Protein AF-A0A8H8SLN0-F1 (afdb_monomer)

Radius of gyration: 18.25 Å; Cα contacts (8 Å, |Δi|>4): 125; chains: 1; bounding box: 38×40×63 Å

Sequence (197 aa):
MLTFARLASFLLLALSMSFVACATSTGKTSQLAVRDYGYGDDGGSYTPSENILKIVDDMMIDVEGCIGLMGKADVIAAVVTEVNALVAHVEHAAACIAAIAEAEVSADVKAELAGKVLLLIKTLIEAFISLNAKFGPTAMLALWAKIDVCIHLLMAKLDFVVHGVVALVAKLCIEANIQVTIEAYLHLCMELFALVA

Nearest PDB structures (foldseek):
  6u1s-assembly1_A  TM=6.549E-01  e=8.834E-02  synthetic construct
  5k7v-assembly1_B  TM=7.484E-01  e=4.407E-01  synthetic construct
  4iar-assembly1_A  TM=4.159E-01  e=1.642E+00  Homo sapiens
  7au3-assembly1_C  TM=3.086E-01  e=1.418E+00  Paracoccus denitrificans
  5yqg-assembly1_D  TM=3.467E-01  e=6.420E+00  Mus musculus

Secondary structure (DSSP, 8-state):
-HHHHHHHHHHHHHHHHHHHHTTS-----------------------HHHHHHHHHHHHHHHHHHHHHHHHH-SSHHHHHHHHHHHHHHHHHHHHHHHTSPP----HHHHHHHHHHHHHHHHHHHHHHHHHHHHH-HHHHHHHHHHHHHHHHHHHHHHHHHSTTHHHHHHHHHHHTTHHHHHHHHHHHHHHHHHHH-

Mean predicted aligned error: 12.59 Å

Structure (mmCIF, N/CA/C/O backbone):
data_AF-A0A8H8SLN0-F1
#
_entry.id   AF-A0A8H8SLN0-F1
#
loop_
_atom_site.group_PDB
_atom_site.id
_atom_site.type_symbol
_atom_site.label_atom_id
_atom_site.label_alt_id
_atom_site.label_comp_id
_atom_site.label_asym_id
_atom_site.label_entity_id
_atom_site.label_seq_id
_atom_site.pdbx_PDB_ins_code
_atom_site.Cartn_x
_atom_site.Cartn_y
_atom_site.Cartn_z
_atom_site.occupancy
_atom_site.B_iso_or_equiv
_atom_site.auth_seq_id
_atom_site.auth_comp_id
_atom_site.auth_asym_id
_atom_site.auth_atom_id
_atom_site.pdbx_PDB_model_num
ATOM 1 N N . MET A 1 1 ? 19.136 8.731 20.333 1.00 45.84 1 MET A N 1
ATOM 2 C CA . MET A 1 1 ? 19.959 7.796 19.524 1.00 45.84 1 MET A CA 1
ATOM 3 C C . MET A 1 1 ? 19.726 6.317 19.856 1.00 45.84 1 MET A C 1
ATOM 5 O O . MET A 1 1 ? 19.772 5.512 18.940 1.00 45.84 1 MET A O 1
ATOM 9 N N . LEU A 1 2 ? 19.415 5.933 21.104 1.00 37.03 2 LEU A N 1
ATOM 10 C CA . LEU A 1 2 ? 19.141 4.527 21.466 1.00 37.03 2 LEU A CA 1
ATOM 11 C C . LEU A 1 2 ? 17.824 3.963 20.872 1.00 37.03 2 LEU A C 1
ATOM 13 O O . LEU A 1 2 ? 17.709 2.765 20.640 1.00 37.03 2 LEU A O 1
ATOM 17 N N . THR A 1 3 ? 16.836 4.823 20.612 1.00 38.94 3 THR A N 1
ATOM 18 C CA . THR A 1 3 ? 15.526 4.478 20.025 1.00 38.94 3 THR A CA 1
ATOM 19 C C . THR A 1 3 ? 15.595 4.212 18.518 1.00 38.94 3 THR A C 1
ATOM 21 O O . THR A 1 3 ? 14.989 3.257 18.046 1.00 38.94 3 THR A O 1
ATOM 24 N N . PHE A 1 4 ? 16.423 4.966 17.788 1.00 40.16 4 PHE A N 1
ATOM 25 C CA . PHE A 1 4 ? 16.714 4.763 16.360 1.00 40.16 4 PHE A CA 1
ATOM 26 C C . PHE A 1 4 ? 17.304 3.372 16.084 1.00 40.16 4 PHE A C 1
ATOM 28 O O . PHE A 1 4 ? 16.863 2.668 15.181 1.00 40.16 4 PHE A O 1
ATOM 35 N N . ALA A 1 5 ? 18.241 2.925 16.930 1.00 42.94 5 ALA A N 1
ATOM 36 C CA . ALA A 1 5 ? 18.815 1.583 16.836 1.00 42.94 5 ALA A CA 1
ATOM 37 C C . ALA A 1 5 ? 17.767 0.484 17.073 1.00 42.94 5 ALA A C 1
ATOM 39 O O . ALA A 1 5 ? 17.841 -0.574 16.455 1.00 42.94 5 ALA A O 1
ATOM 40 N N . ARG A 1 6 ? 16.768 0.735 17.930 1.00 43.00 6 ARG A N 1
ATOM 41 C CA . ARG A 1 6 ? 15.676 -0.214 18.190 1.00 43.00 6 ARG A CA 1
ATOM 42 C C . ARG A 1 6 ? 14.680 -0.280 17.036 1.00 43.00 6 ARG A C 1
ATOM 44 O O . ARG A 1 6 ? 14.267 -1.381 16.702 1.00 43.00 6 ARG A O 1
ATOM 51 N N . LEU A 1 7 ? 14.350 0.847 16.403 1.00 43.97 7 LEU A N 1
ATOM 52 C CA . LEU A 1 7 ? 13.422 0.894 15.267 1.00 43.97 7 LEU A CA 1
ATOM 53 C C . LEU A 1 7 ? 14.048 0.320 13.991 1.00 43.97 7 LEU A C 1
ATOM 55 O O . LEU A 1 7 ? 13.434 -0.518 13.341 1.00 43.97 7 LEU A O 1
ATOM 59 N N . ALA A 1 8 ? 15.298 0.682 13.690 1.00 51.25 8 ALA A N 1
ATOM 60 C CA . ALA A 1 8 ? 16.055 0.066 12.602 1.00 51.25 8 ALA A CA 1
ATOM 61 C C . ALA A 1 8 ? 16.219 -1.444 12.828 1.00 51.25 8 ALA A C 1
ATOM 63 O O . ALA A 1 8 ? 16.053 -2.220 11.896 1.00 51.25 8 ALA A O 1
ATOM 64 N N . SER A 1 9 ? 16.459 -1.875 14.073 1.00 53.09 9 SER A N 1
ATOM 65 C CA . SER A 1 9 ? 16.479 -3.304 14.406 1.00 53.09 9 SER A CA 1
ATOM 66 C C . SER A 1 9 ? 15.112 -3.953 14.223 1.00 53.09 9 SER A C 1
ATOM 68 O O . SER A 1 9 ? 15.062 -5.073 13.744 1.00 53.09 9 SER A O 1
ATOM 70 N N . PHE A 1 10 ? 14.008 -3.279 14.559 1.00 56.75 10 PHE A N 1
ATOM 71 C CA . PHE A 1 10 ? 12.659 -3.827 14.383 1.00 56.75 10 PHE A CA 1
ATOM 72 C C . PHE A 1 10 ? 12.284 -3.959 12.905 1.00 56.75 10 PHE A C 1
ATOM 74 O O . PHE A 1 10 ? 11.783 -5.003 12.502 1.00 56.75 10 PHE A O 1
ATOM 81 N N . LEU A 1 11 ? 12.596 -2.945 12.094 1.00 50.31 11 LEU A N 1
ATOM 82 C CA . LEU A 1 11 ? 12.410 -2.974 10.644 1.00 50.31 11 LEU A CA 1
ATOM 83 C C . LEU A 1 11 ? 13.292 -4.045 10.003 1.00 50.31 11 LEU A C 1
ATOM 85 O O . LEU A 1 11 ? 12.788 -4.839 9.225 1.00 50.31 11 LEU A O 1
ATOM 89 N N . LEU A 1 12 ? 14.570 -4.149 10.384 1.00 56.66 12 LEU A N 1
ATOM 90 C CA . LEU A 1 12 ? 15.470 -5.200 9.893 1.00 56.66 12 LEU A CA 1
ATOM 91 C C . LEU A 1 12 ? 15.064 -6.598 10.371 1.00 56.66 12 LEU A C 1
ATOM 93 O O . LEU A 1 12 ? 15.291 -7.574 9.662 1.00 56.66 12 LEU A O 1
ATOM 97 N N . LEU A 1 13 ? 14.458 -6.719 11.552 1.00 58.06 13 LEU A N 1
ATOM 98 C CA . LEU A 1 13 ? 13.978 -7.992 12.087 1.00 58.06 13 LEU A CA 1
ATOM 99 C C . LEU A 1 13 ? 12.662 -8.418 11.425 1.00 58.06 13 LEU A C 1
ATOM 101 O O . LEU A 1 13 ? 12.504 -9.598 11.122 1.00 58.06 13 LEU A O 1
ATOM 105 N N . ALA A 1 14 ? 11.772 -7.472 11.113 1.00 50.31 14 ALA A N 1
ATOM 106 C CA . ALA A 1 14 ? 10.607 -7.695 10.257 1.00 50.31 14 ALA A CA 1
ATOM 107 C C . ALA A 1 14 ? 11.027 -8.062 8.820 1.00 50.31 14 ALA A C 1
ATOM 109 O O . ALA A 1 14 ? 10.497 -9.017 8.245 1.00 50.31 14 ALA A O 1
ATOM 110 N N . LEU A 1 15 ? 12.060 -7.396 8.286 1.00 47.31 15 LEU A N 1
ATOM 111 C CA . LEU A 1 15 ? 12.690 -7.720 7.001 1.00 47.31 15 LEU A CA 1
ATOM 112 C C . LEU A 1 15 ? 13.279 -9.143 7.012 1.00 47.31 15 LEU A C 1
ATOM 114 O O . LEU A 1 15 ? 13.099 -9.910 6.068 1.00 47.31 15 LEU A O 1
ATOM 118 N N . SER A 1 16 ? 13.942 -9.517 8.110 1.00 45.88 16 SER A N 1
ATOM 119 C CA . SER A 1 16 ? 14.574 -10.827 8.309 1.00 45.88 16 SER A CA 1
ATOM 120 C C . SER A 1 16 ? 13.548 -11.960 8.464 1.00 45.88 16 SER A C 1
ATOM 122 O O . SER A 1 16 ? 13.672 -13.001 7.819 1.00 45.88 16 SER A O 1
ATOM 124 N N . MET A 1 17 ? 12.476 -11.749 9.237 1.00 47.50 17 MET A N 1
ATOM 125 C CA . MET A 1 17 ? 11.364 -12.705 9.374 1.00 47.50 17 MET A CA 1
ATOM 126 C C . MET A 1 17 ? 10.632 -12.936 8.044 1.00 47.50 17 MET A C 1
ATOM 128 O O . MET A 1 17 ? 10.276 -14.072 7.726 1.00 47.50 17 MET A O 1
ATOM 132 N N . SER A 1 18 ? 10.463 -11.887 7.236 1.00 53.94 18 SER A N 1
ATOM 133 C CA . SER A 1 18 ? 9.811 -11.982 5.923 1.00 53.94 18 SER A CA 1
ATOM 134 C C . SER A 1 18 ? 10.642 -12.793 4.919 1.00 53.94 18 SER A C 1
ATOM 136 O O . SER A 1 18 ? 10.089 -13.574 4.144 1.00 53.94 18 SER A O 1
ATOM 138 N N . PHE A 1 19 ? 11.975 -12.709 4.991 1.00 52.97 19 PHE A N 1
ATOM 139 C CA . PHE A 1 19 ? 12.871 -13.562 4.199 1.00 52.97 19 PHE A CA 1
ATOM 140 C C . PHE A 1 19 ? 12.761 -15.050 4.569 1.00 52.97 19 PHE A C 1
ATOM 142 O O . PHE A 1 19 ? 12.831 -15.911 3.692 1.00 52.97 19 PHE A O 1
ATOM 149 N N . VAL A 1 20 ? 12.536 -15.365 5.849 1.00 50.62 20 VAL A N 1
ATOM 150 C CA . VAL A 1 20 ? 12.349 -16.749 6.322 1.00 50.62 20 VAL A CA 1
ATOM 151 C C . VAL A 1 20 ? 10.970 -17.297 5.931 1.00 50.62 20 VAL A C 1
ATOM 153 O O . VAL A 1 20 ? 10.854 -18.475 5.585 1.00 50.62 20 VAL A O 1
ATOM 156 N N . ALA A 1 21 ? 9.934 -16.452 5.890 1.00 49.81 21 ALA A N 1
ATOM 157 C CA . ALA A 1 21 ? 8.605 -16.842 5.414 1.00 49.81 21 ALA A CA 1
ATOM 158 C C . ALA A 1 21 ? 8.598 -17.176 3.907 1.00 49.81 21 ALA A C 1
ATOM 160 O O . ALA A 1 21 ? 7.999 -18.175 3.500 1.00 49.81 21 ALA A O 1
ATOM 161 N N . CYS A 1 22 ? 9.352 -16.434 3.089 1.00 46.56 22 CYS A N 1
ATOM 162 C CA . CYS A 1 22 ? 9.493 -16.707 1.652 1.00 46.56 22 CYS A CA 1
ATOM 163 C C . CYS A 1 22 ? 10.254 -18.009 1.324 1.00 46.56 22 CYS A C 1
ATOM 165 O O . CYS A 1 22 ? 10.174 -18.484 0.193 1.00 46.56 22 CYS A O 1
ATOM 167 N N . ALA A 1 23 ? 10.947 -18.626 2.288 1.00 43.53 23 ALA A N 1
ATOM 168 C CA . ALA A 1 23 ? 11.683 -19.875 2.076 1.00 43.53 23 ALA A CA 1
ATOM 169 C C . ALA A 1 23 ? 10.856 -21.155 2.324 1.00 43.53 23 ALA A C 1
ATOM 171 O O . ALA A 1 23 ? 11.359 -22.252 2.085 1.00 43.53 23 ALA A O 1
ATOM 172 N N . THR A 1 24 ? 9.599 -21.057 2.786 1.00 42.22 24 THR A N 1
ATOM 173 C CA . THR A 1 24 ? 8.792 -22.245 3.155 1.00 42.22 24 THR A CA 1
ATOM 174 C C . THR A 1 24 ? 7.556 -22.507 2.290 1.00 42.22 24 THR A C 1
ATOM 176 O O . THR A 1 24 ? 6.901 -23.533 2.468 1.00 42.22 24 THR A O 1
ATOM 179 N N . SER A 1 25 ? 7.274 -21.695 1.268 1.00 39.50 25 SER A N 1
ATOM 180 C CA . SER A 1 25 ? 6.217 -22.018 0.298 1.00 39.50 25 SER A CA 1
ATOM 181 C C . SER A 1 25 ? 6.741 -22.917 -0.828 1.00 39.50 25 SER A C 1
ATOM 183 O O . SER A 1 25 ? 6.945 -22.477 -1.959 1.00 39.50 25 SER A O 1
ATOM 185 N N . THR A 1 26 ? 6.933 -24.205 -0.528 1.00 47.34 26 THR A N 1
ATOM 186 C CA . THR A 1 26 ? 6.990 -25.244 -1.566 1.00 47.34 26 THR A CA 1
ATOM 187 C C . THR A 1 26 ? 5.617 -25.899 -1.703 1.00 47.34 26 THR A C 1
ATOM 189 O O . THR A 1 26 ? 5.162 -26.594 -0.800 1.00 47.34 26 THR A O 1
ATOM 192 N N . GLY A 1 27 ? 5.001 -25.727 -2.875 1.00 44.94 27 GLY A N 1
ATOM 193 C CA . GLY A 1 27 ? 4.039 -26.675 -3.438 1.00 44.94 27 GLY A CA 1
ATOM 194 C C . GLY A 1 27 ? 2.554 -26.390 -3.202 1.00 44.94 27 GLY A C 1
ATOM 195 O O . GLY A 1 27 ? 1.984 -26.807 -2.198 1.00 44.94 27 GLY A O 1
ATOM 196 N N . LYS A 1 28 ? 1.893 -25.851 -4.233 1.00 35.31 28 LYS A N 1
ATOM 197 C CA . LYS A 1 28 ? 0.764 -26.519 -4.906 1.00 35.31 28 LYS A CA 1
ATOM 198 C C . LYS A 1 28 ? 0.407 -25.790 -6.199 1.00 35.31 28 LYS A C 1
ATOM 200 O O . LYS A 1 28 ? -0.010 -24.638 -6.199 1.00 35.31 28 LYS A O 1
ATOM 205 N N . THR A 1 29 ? 0.573 -26.511 -7.301 1.00 48.91 29 THR A N 1
ATOM 206 C CA . THR A 1 29 ? -0.014 -26.219 -8.605 1.00 48.91 29 THR A CA 1
ATOM 207 C C . THR A 1 29 ? -1.533 -26.226 -8.477 1.00 48.91 29 THR A C 1
ATOM 209 O O . THR A 1 29 ? -2.148 -27.291 -8.452 1.00 48.91 29 THR A O 1
ATOM 212 N N . SER A 1 30 ? -2.129 -25.043 -8.414 1.00 38.16 30 SER A N 1
ATOM 213 C CA . SER A 1 30 ? -3.546 -24.855 -8.694 1.00 38.16 30 SER A CA 1
ATOM 214 C C . SER A 1 30 ? -3.648 -23.859 -9.835 1.00 38.16 30 SER A C 1
ATOM 216 O O . SER A 1 30 ? -3.617 -22.649 -9.635 1.00 38.16 30 SER A O 1
ATOM 218 N N . GLN A 1 31 ? -3.757 -24.403 -11.052 1.00 51.97 31 GLN A N 1
ATOM 219 C CA . GLN A 1 31 ? -4.607 -23.798 -12.073 1.00 51.97 31 GLN A CA 1
ATOM 220 C C . GLN A 1 31 ? -5.897 -23.360 -11.384 1.00 51.97 31 GLN A C 1
ATOM 222 O O . GLN A 1 31 ? -6.543 -24.213 -10.783 1.00 51.97 31 GLN A O 1
ATOM 227 N N . LEU A 1 32 ? -6.245 -22.076 -11.449 1.00 33.41 32 LEU A N 1
ATOM 228 C CA . LEU A 1 32 ? -7.623 -21.590 -11.441 1.00 33.41 32 LEU A CA 1
ATOM 229 C C . LEU A 1 32 ? -7.641 -20.075 -11.667 1.00 33.41 32 LEU A C 1
ATOM 231 O O . LEU A 1 32 ? -7.062 -19.308 -10.909 1.00 33.41 32 LEU A O 1
ATOM 235 N N . ALA A 1 33 ? -8.376 -19.700 -12.714 1.00 39.69 33 ALA A N 1
ATOM 236 C CA . ALA A 1 33 ? -8.940 -18.382 -12.961 1.00 39.69 33 ALA A CA 1
ATOM 237 C C . ALA A 1 33 ? -7.939 -17.223 -13.079 1.00 39.69 33 ALA A C 1
ATOM 239 O O . ALA A 1 33 ? -7.945 -16.283 -12.287 1.00 39.69 33 ALA A O 1
ATOM 240 N N . VAL A 1 34 ? -7.207 -17.219 -14.198 1.00 40.34 34 VAL A N 1
ATOM 241 C CA . VAL A 1 34 ? -7.006 -15.976 -14.957 1.00 40.34 34 VAL A CA 1
ATOM 242 C C . VAL A 1 34 ? -8.407 -15.426 -15.242 1.00 40.34 34 VAL A C 1
ATOM 244 O O . VAL A 1 34 ? -9.057 -15.812 -16.211 1.00 40.34 34 VAL A O 1
ATOM 247 N N . ARG A 1 35 ? -8.939 -14.598 -14.336 1.00 38.09 35 ARG A N 1
ATOM 248 C CA . ARG A 1 35 ? -9.953 -13.621 -14.720 1.00 38.09 35 ARG A CA 1
ATOM 249 C C . ARG A 1 35 ? -9.200 -12.643 -15.593 1.00 38.09 35 ARG A C 1
ATOM 251 O O . ARG A 1 35 ? -8.468 -11.804 -15.087 1.00 38.09 35 ARG A O 1
ATOM 258 N N . ASP A 1 36 ? -9.279 -12.916 -16.888 1.00 35.91 36 ASP A N 1
ATOM 259 C CA . ASP A 1 36 ? -9.614 -11.964 -17.936 1.00 35.91 36 ASP A CA 1
ATOM 260 C C . ASP A 1 36 ? -9.933 -10.565 -17.372 1.00 35.91 36 ASP A C 1
ATOM 262 O O . ASP A 1 36 ? -11.084 -10.147 -17.267 1.00 35.91 36 ASP A O 1
ATOM 266 N N . TYR A 1 37 ? -8.894 -9.844 -16.947 1.00 39.34 37 TYR A N 1
ATOM 267 C CA . TYR A 1 37 ? -8.815 -8.459 -17.346 1.00 39.34 37 TYR A CA 1
ATOM 268 C C . TYR A 1 37 ? -8.622 -8.565 -18.840 1.00 39.34 37 TYR A C 1
ATOM 270 O O . TYR A 1 37 ? -7.575 -9.033 -19.290 1.00 39.34 37 TYR A O 1
ATOM 278 N N . GLY A 1 38 ? -9.669 -8.193 -19.571 1.00 39.25 38 GLY A N 1
ATOM 279 C CA . GLY A 1 38 ? -9.552 -7.844 -20.966 1.00 39.25 38 GLY A CA 1
ATOM 280 C C . GLY A 1 38 ? -8.468 -6.783 -21.070 1.00 39.25 38 GLY A C 1
ATOM 281 O O . GLY A 1 38 ? -8.736 -5.586 -21.007 1.00 39.25 38 GLY A O 1
ATOM 282 N N . TYR A 1 39 ? -7.224 -7.234 -21.211 1.00 43.22 39 TYR A N 1
ATOM 283 C CA . TYR A 1 39 ? -6.240 -6.533 -21.993 1.00 43.22 39 TYR A CA 1
ATOM 284 C C . TYR A 1 39 ? -6.815 -6.632 -23.391 1.00 43.22 39 TYR A C 1
ATOM 286 O O . TYR A 1 39 ? -6.648 -7.638 -24.081 1.00 43.22 39 TYR A O 1
ATOM 294 N N . GLY A 1 40 ? -7.677 -5.660 -23.693 1.00 37.84 40 GLY A N 1
ATOM 295 C CA . GLY A 1 40 ? -8.279 -5.527 -24.992 1.00 37.84 40 GLY A CA 1
ATOM 296 C C . GLY A 1 40 ? -7.175 -5.708 -26.012 1.00 37.84 40 GLY A C 1
ATOM 297 O O . GLY A 1 40 ? -6.098 -5.121 -25.900 1.00 37.84 40 GLY A O 1
ATOM 298 N N . ASP A 1 41 ? -7.482 -6.538 -26.990 1.00 42.03 41 ASP A N 1
ATOM 299 C CA . ASP A 1 41 ? -6.995 -6.468 -28.357 1.00 42.03 41 ASP A CA 1
ATOM 300 C C . ASP A 1 41 ? -7.301 -5.071 -28.952 1.00 42.03 41 ASP A C 1
ATOM 302 O O . ASP A 1 41 ? -7.924 -4.927 -29.995 1.00 42.03 41 ASP A O 1
ATOM 306 N N . ASP A 1 42 ? -6.930 -4.007 -28.241 1.00 40.59 42 ASP A N 1
ATOM 307 C CA . ASP A 1 42 ? -6.751 -2.678 -28.778 1.00 40.59 42 ASP A CA 1
ATOM 308 C C . ASP A 1 42 ? -5.302 -2.684 -29.236 1.00 40.59 42 ASP A C 1
ATOM 310 O O . ASP A 1 42 ? -4.386 -2.696 -28.416 1.00 40.59 42 ASP A O 1
ATOM 314 N N . GLY A 1 43 ? -5.094 -2.757 -30.550 1.00 40.56 43 GLY A N 1
ATOM 315 C CA . GLY A 1 43 ? -3.793 -2.827 -31.222 1.00 40.56 43 GLY A CA 1
ATOM 316 C C . GLY A 1 43 ? -2.887 -1.600 -31.027 1.00 40.56 43 GLY A C 1
ATOM 317 O O . GLY A 1 43 ? -2.318 -1.093 -31.992 1.00 40.56 43 GLY A O 1
ATOM 318 N N . GLY A 1 44 ? -2.751 -1.109 -29.796 1.00 44.81 44 GLY A N 1
ATOM 319 C CA . GLY A 1 44 ? -1.748 -0.168 -29.335 1.00 44.81 44 GLY A CA 1
ATOM 320 C C . GLY A 1 44 ? -0.562 -0.936 -28.763 1.00 44.81 44 GLY A C 1
ATOM 321 O O . GLY A 1 44 ? -0.668 -1.631 -27.758 1.00 44.81 44 GLY A O 1
ATOM 322 N N . SER A 1 45 ? 0.588 -0.816 -29.417 1.00 44.41 45 SER A N 1
ATOM 323 C CA . SER A 1 45 ? 1.867 -1.323 -28.921 1.00 44.41 45 SER A CA 1
ATOM 324 C C . SER A 1 45 ? 2.299 -0.521 -27.686 1.00 44.41 45 SER A C 1
ATOM 326 O O . SER A 1 45 ? 3.102 0.402 -27.813 1.00 44.41 45 SER A O 1
ATOM 328 N N . TYR A 1 46 ? 1.771 -0.842 -26.505 1.00 52.72 46 TYR A N 1
ATOM 329 C CA . TYR A 1 46 ? 2.219 -0.229 -25.254 1.00 52.72 46 TYR A CA 1
ATOM 330 C C . TYR A 1 46 ? 3.634 -0.686 -24.905 1.00 52.72 46 TYR A C 1
ATOM 332 O O . TYR A 1 46 ? 3.969 -1.874 -24.973 1.00 52.72 46 TYR A O 1
ATOM 340 N N . THR A 1 47 ? 4.471 0.264 -24.506 1.00 67.38 47 THR A N 1
ATOM 341 C CA . THR A 1 47 ? 5.806 -0.034 -23.979 1.00 67.38 47 THR A CA 1
ATOM 342 C C . THR A 1 47 ? 5.703 -0.658 -22.578 1.00 67.38 47 THR A C 1
ATOM 344 O O . THR A 1 47 ? 4.758 -0.366 -21.839 1.00 67.38 47 THR A O 1
ATOM 347 N N . PRO A 1 48 ? 6.671 -1.492 -22.146 1.00 70.25 48 PRO A N 1
ATOM 348 C CA . PRO A 1 48 ? 6.682 -2.057 -20.792 1.00 70.25 48 PRO A CA 1
ATOM 349 C C . PRO A 1 48 ? 6.539 -1.001 -19.682 1.00 70.25 48 PRO A C 1
ATOM 351 O O . PRO A 1 48 ? 5.886 -1.253 -18.675 1.00 70.25 48 PRO A O 1
ATOM 354 N N . SER A 1 49 ? 7.082 0.204 -19.890 1.00 69.25 49 SER A N 1
ATOM 355 C CA . SER A 1 49 ? 6.966 1.341 -18.970 1.00 69.25 49 SER A CA 1
ATOM 356 C C . SER A 1 49 ? 5.538 1.863 -18.802 1.00 69.25 49 SER A C 1
ATOM 358 O O . SER A 1 49 ? 5.124 2.137 -17.677 1.00 69.25 49 SER A O 1
ATOM 360 N N . GLU A 1 50 ? 4.773 1.982 -19.890 1.00 75.00 50 GLU A N 1
ATOM 361 C CA . GLU A 1 50 ? 3.384 2.465 -19.842 1.00 75.00 50 GLU A CA 1
ATOM 362 C C . GLU A 1 50 ? 2.475 1.451 -19.144 1.00 75.00 50 GLU A C 1
ATOM 364 O O . GLU A 1 50 ? 1.587 1.830 -18.381 1.00 75.00 50 GLU A O 1
ATOM 369 N N . ASN A 1 51 ? 2.748 0.158 -19.338 1.00 82.62 51 ASN A N 1
ATOM 370 C CA . ASN A 1 51 ? 2.020 -0.910 -18.661 1.00 82.62 51 ASN A CA 1
ATOM 371 C C . ASN A 1 51 ? 2.254 -0.882 -17.139 1.00 82.62 51 ASN A C 1
ATOM 373 O O . ASN A 1 51 ? 1.294 -1.004 -16.382 1.00 82.62 51 ASN A O 1
ATOM 377 N N . ILE A 1 52 ? 3.497 -0.679 -16.675 1.00 85.44 52 ILE A N 1
ATOM 378 C CA . ILE A 1 52 ? 3.810 -0.619 -15.232 1.00 85.44 52 ILE A CA 1
ATOM 379 C C . ILE A 1 52 ? 3.143 0.592 -14.575 1.00 85.44 52 ILE A C 1
ATOM 381 O O . ILE A 1 52 ? 2.524 0.444 -13.522 1.00 85.44 52 ILE A O 1
ATOM 385 N N . LEU A 1 53 ? 3.251 1.777 -15.187 1.00 87.94 53 LEU A N 1
ATOM 386 C CA . LEU A 1 53 ? 2.632 2.991 -14.648 1.00 87.94 53 LEU A CA 1
ATOM 387 C C . LEU A 1 53 ? 1.116 2.844 -14.543 1.00 87.94 53 LEU A C 1
ATOM 389 O O . LEU A 1 53 ? 0.561 3.133 -13.489 1.00 87.94 53 LEU A O 1
ATOM 393 N N . LYS A 1 54 ? 0.471 2.310 -15.586 1.00 89.81 54 LYS A N 1
ATOM 394 C CA . LYS A 1 54 ? -0.974 2.078 -15.584 1.00 89.81 54 LYS A CA 1
ATOM 395 C C . LYS A 1 54 ? -1.406 1.109 -14.481 1.00 89.81 54 LYS A C 1
ATOM 397 O O . LYS A 1 54 ? -2.364 1.394 -13.777 1.00 89.81 54 LYS A O 1
ATOM 402 N N . ILE A 1 55 ? -0.680 0.003 -14.284 1.00 89.44 55 ILE A N 1
ATOM 403 C CA . ILE A 1 55 ? -0.974 -0.949 -13.197 1.00 89.44 55 ILE A CA 1
ATOM 404 C C . ILE A 1 55 ? -0.884 -0.261 -11.830 1.00 89.44 55 ILE A C 1
ATOM 406 O O . ILE A 1 55 ? -1.726 -0.493 -10.964 1.00 89.44 55 ILE A O 1
ATOM 410 N N . VAL A 1 56 ? 0.136 0.576 -11.622 1.00 91.31 56 VAL A N 1
ATOM 411 C CA . VAL A 1 56 ? 0.293 1.313 -10.362 1.00 91.31 56 VAL A CA 1
ATOM 412 C C . VAL A 1 56 ? -0.797 2.371 -10.197 1.00 91.31 56 VAL A C 1
ATOM 414 O O . VAL A 1 56 ? -1.299 2.521 -9.089 1.00 91.31 56 VAL A O 1
ATOM 417 N N . ASP A 1 57 ? -1.206 3.052 -11.265 1.00 91.31 57 ASP A N 1
ATOM 418 C CA . ASP A 1 57 ? -2.305 4.023 -11.231 1.00 91.31 57 ASP A CA 1
ATOM 419 C C . ASP A 1 57 ? -3.646 3.376 -10.884 1.00 91.31 57 ASP A C 1
ATOM 421 O O . ASP A 1 57 ? -4.328 3.839 -9.968 1.00 91.31 57 ASP A O 1
ATOM 425 N N . ASP A 1 58 ? -3.990 2.273 -11.549 1.00 90.19 58 ASP A N 1
ATOM 426 C CA . ASP A 1 58 ? -5.215 1.521 -11.269 1.00 90.19 58 ASP A CA 1
ATOM 427 C C . ASP A 1 58 ? -5.215 1.021 -9.810 1.00 90.19 58 ASP A C 1
ATOM 429 O O . ASP A 1 58 ? -6.197 1.185 -9.084 1.00 90.19 58 ASP A O 1
ATOM 433 N N . MET A 1 59 ? -4.072 0.512 -9.328 1.00 94.19 59 MET A N 1
ATOM 434 C CA . MET A 1 59 ? -3.901 0.117 -7.925 1.00 94.19 59 MET A CA 1
ATOM 435 C C . MET A 1 59 ? -4.088 1.297 -6.963 1.00 94.19 59 MET A C 1
ATOM 437 O O . MET A 1 59 ? -4.709 1.134 -5.915 1.00 94.19 59 MET A O 1
ATOM 441 N N . MET A 1 60 ? -3.546 2.477 -7.272 1.00 91.38 60 MET A N 1
ATOM 442 C CA . MET A 1 60 ? -3.691 3.650 -6.407 1.00 91.38 60 MET A CA 1
ATOM 443 C C . MET A 1 60 ? -5.151 4.083 -6.283 1.00 91.38 60 MET A C 1
ATOM 445 O O . MET A 1 60 ? -5.594 4.352 -5.168 1.00 91.38 60 MET A O 1
ATOM 449 N N . ILE A 1 61 ? -5.902 4.082 -7.386 1.00 93.44 61 ILE A N 1
ATOM 450 C CA . ILE A 1 61 ? -7.337 4.401 -7.387 1.00 93.44 61 ILE A CA 1
ATOM 451 C C . ILE A 1 61 ? -8.104 3.432 -6.478 1.00 93.44 61 ILE A C 1
ATOM 453 O O . ILE A 1 61 ? -8.892 3.863 -5.631 1.00 93.44 61 ILE A O 1
ATOM 457 N N . ASP A 1 62 ? -7.843 2.131 -6.612 1.00 91.38 62 ASP A N 1
ATOM 458 C CA . ASP A 1 62 ? -8.490 1.104 -5.794 1.00 91.38 62 ASP A CA 1
ATOM 459 C C . ASP A 1 62 ? -8.142 1.258 -4.301 1.00 91.38 62 ASP A C 1
ATOM 461 O O . ASP A 1 62 ? -9.025 1.229 -3.435 1.00 91.38 62 ASP A O 1
ATOM 465 N N . VAL A 1 63 ? -6.861 1.483 -3.984 1.00 91.62 63 VAL A N 1
ATOM 466 C CA . VAL A 1 63 ? -6.395 1.681 -2.603 1.00 91.62 63 VAL A CA 1
ATOM 467 C C . VAL A 1 63 ? -7.005 2.941 -1.983 1.00 91.62 63 VAL A C 1
ATOM 469 O O . VAL A 1 63 ? -7.453 2.901 -0.834 1.00 91.62 63 VAL A O 1
ATOM 472 N N . GLU A 1 64 ? -7.060 4.051 -2.718 1.00 91.81 64 GLU A N 1
ATOM 473 C CA . GLU A 1 64 ? -7.715 5.283 -2.266 1.00 91.81 64 GLU A CA 1
ATOM 474 C C . GLU A 1 64 ? -9.209 5.061 -2.002 1.00 91.81 64 GLU A C 1
ATOM 476 O O . GLU A 1 64 ? -9.743 5.559 -1.003 1.00 91.81 64 GLU A O 1
ATOM 481 N N . GLY A 1 65 ? -9.866 4.248 -2.834 1.00 90.81 65 GLY A N 1
ATOM 482 C CA . GLY A 1 65 ? -11.232 3.783 -2.614 1.00 90.81 65 GLY A CA 1
ATOM 483 C C . GLY A 1 65 ? -11.392 3.076 -1.265 1.00 90.81 65 GLY A C 1
ATOM 484 O O . GLY A 1 65 ? -12.226 3.484 -0.448 1.00 90.81 65 GLY A O 1
ATOM 485 N N . CYS A 1 66 ? -10.547 2.078 -0.986 1.00 92.69 66 CYS A N 1
ATOM 486 C CA . CYS A 1 66 ? -10.541 1.367 0.296 1.00 92.69 66 CYS A CA 1
ATOM 487 C C . CYS A 1 66 ? -10.276 2.311 1.480 1.00 92.69 66 CYS A C 1
ATOM 489 O O . CYS A 1 66 ? -10.966 2.239 2.498 1.00 92.69 66 CYS A O 1
ATOM 491 N N . ILE A 1 67 ? -9.312 3.231 1.366 1.00 92.75 67 ILE A N 1
ATOM 492 C CA . ILE A 1 67 ? -8.994 4.213 2.422 1.00 92.75 67 ILE A CA 1
ATOM 493 C C . ILE A 1 67 ? -10.189 5.130 2.700 1.00 92.75 67 ILE A C 1
ATOM 495 O O . ILE A 1 67 ? -10.535 5.369 3.864 1.00 92.75 67 ILE A O 1
ATOM 499 N N . GLY A 1 68 ? -10.873 5.592 1.654 1.00 91.38 68 GLY A N 1
ATOM 500 C CA . GLY A 1 68 ? -12.085 6.397 1.782 1.00 91.38 68 GLY A CA 1
ATOM 501 C C . GLY A 1 68 ? -13.225 5.662 2.496 1.00 91.38 68 GLY A C 1
ATOM 502 O O . GLY A 1 68 ? -13.974 6.283 3.261 1.00 91.38 68 GLY A O 1
ATOM 503 N N . LEU A 1 69 ? -13.354 4.349 2.286 1.00 92.62 69 LEU A N 1
ATOM 504 C CA . LEU A 1 69 ? -14.331 3.502 2.978 1.00 92.62 69 LEU A CA 1
ATOM 505 C C . LEU A 1 69 ? -13.925 3.227 4.432 1.00 92.62 69 LEU A C 1
ATOM 507 O O . LEU A 1 69 ? -14.759 3.371 5.329 1.00 92.62 69 LEU A O 1
ATOM 511 N N . MET A 1 70 ? -12.645 2.950 4.696 1.00 91.88 70 MET A N 1
ATOM 512 C CA . MET A 1 70 ? -12.110 2.811 6.056 1.00 91.88 70 MET A CA 1
ATOM 513 C C . MET A 1 70 ? -12.361 4.062 6.900 1.00 91.88 70 MET A C 1
ATOM 515 O O . MET A 1 70 ? -12.792 3.958 8.048 1.00 91.88 70 MET A O 1
ATOM 519 N N . GLY A 1 71 ? -12.148 5.257 6.339 1.00 89.56 71 GLY A N 1
ATOM 520 C CA . GLY A 1 71 ? -12.372 6.520 7.049 1.00 89.56 71 GLY A CA 1
ATOM 521 C C . GLY A 1 71 ? -13.818 6.707 7.530 1.00 89.56 71 GLY A C 1
ATOM 522 O O . GLY A 1 71 ? -14.046 7.350 8.562 1.00 89.56 71 GLY A O 1
ATOM 523 N N . LYS A 1 72 ? -14.783 6.102 6.826 1.00 91.69 72 LYS A N 1
ATOM 524 C CA . LYS A 1 72 ? -16.224 6.128 7.132 1.00 91.69 72 LYS A CA 1
ATOM 525 C C . LYS A 1 72 ? -16.684 4.963 8.011 1.00 91.69 72 LYS A C 1
ATO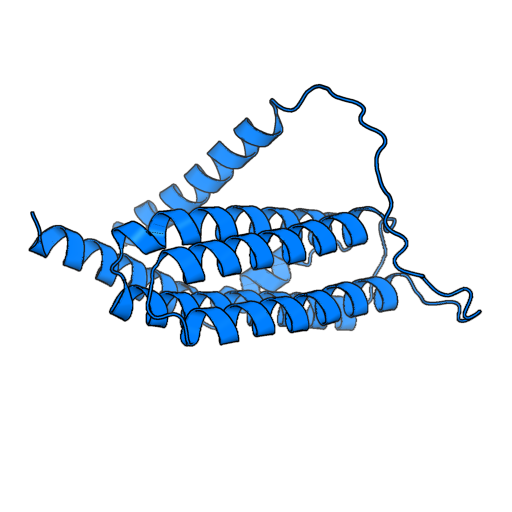M 527 O O . LYS A 1 72 ? -17.840 4.946 8.413 1.00 91.69 72 LYS A O 1
ATOM 532 N N . ALA A 1 73 ? -15.819 3.992 8.289 1.00 92.81 73 ALA A N 1
ATOM 533 C CA . ALA A 1 73 ? -16.178 2.840 9.097 1.00 92.81 73 ALA A CA 1
ATOM 534 C C . ALA A 1 73 ? -16.399 3.233 10.568 1.00 92.81 73 ALA A C 1
ATOM 536 O O . ALA A 1 73 ? -15.559 3.899 11.180 1.00 92.81 73 ALA A O 1
ATOM 537 N N . ASP A 1 74 ? -17.504 2.749 11.139 1.00 90.94 74 ASP A N 1
ATOM 538 C CA . ASP A 1 74 ? -17.850 2.921 12.559 1.00 90.94 74 ASP A CA 1
ATOM 539 C C . ASP A 1 74 ? -17.476 1.702 13.413 1.00 90.94 74 ASP A C 1
ATOM 541 O O . ASP A 1 74 ? -17.428 1.768 14.640 1.00 90.94 74 ASP A O 1
ATOM 545 N N . VAL A 1 75 ? -17.196 0.566 12.769 1.00 93.25 75 VAL A N 1
ATOM 546 C CA . VAL A 1 75 ? -16.833 -0.688 13.433 1.00 93.25 75 VAL A CA 1
ATOM 547 C C . VAL A 1 75 ? -15.556 -1.264 12.846 1.00 93.25 75 VAL A C 1
ATOM 549 O O . VAL A 1 75 ? -15.337 -1.248 11.635 1.00 93.25 75 VAL A O 1
ATOM 552 N N . ILE A 1 76 ? -14.738 -1.858 13.715 1.00 90.12 76 ILE A N 1
ATOM 553 C CA . ILE A 1 76 ? -13.446 -2.441 13.337 1.00 90.12 76 ILE A CA 1
ATOM 554 C C . ILE A 1 76 ? -13.575 -3.524 12.256 1.00 90.12 76 ILE A C 1
ATOM 556 O O . ILE A 1 76 ? -12.705 -3.652 11.404 1.00 90.12 76 ILE A O 1
ATOM 560 N N . ALA A 1 77 ? -14.681 -4.274 12.238 1.00 92.69 77 ALA A N 1
ATOM 561 C CA . ALA A 1 77 ? -14.922 -5.320 11.243 1.00 92.69 77 ALA A CA 1
ATOM 562 C C . ALA A 1 77 ? -15.025 -4.771 9.806 1.00 92.69 77 ALA A C 1
ATOM 564 O O . ALA A 1 77 ? -14.576 -5.425 8.864 1.00 92.69 77 ALA A O 1
ATOM 565 N N . ALA A 1 78 ? -15.566 -3.560 9.636 1.00 92.56 78 ALA A N 1
ATOM 566 C CA . ALA A 1 78 ? -15.611 -2.898 8.336 1.00 92.56 78 ALA A CA 1
ATOM 567 C C . ALA A 1 78 ? -14.201 -2.473 7.899 1.00 92.56 78 ALA A C 1
ATOM 569 O O . ALA A 1 78 ? -13.800 -2.770 6.781 1.00 92.56 78 ALA A O 1
ATOM 570 N N . VAL A 1 79 ? -13.397 -1.914 8.813 1.00 92.94 79 VAL A N 1
ATOM 571 C CA . VAL A 1 79 ? -11.983 -1.594 8.537 1.00 92.94 79 VAL A CA 1
ATOM 572 C C . VAL A 1 79 ? -11.198 -2.844 8.143 1.00 92.94 79 VAL A C 1
ATOM 574 O O . VAL A 1 79 ? -10.456 -2.820 7.171 1.00 92.94 79 VAL A O 1
ATOM 577 N N . VAL A 1 80 ? -11.384 -3.963 8.850 1.00 93.00 80 VAL A N 1
ATOM 578 C CA . VAL A 1 80 ? -10.734 -5.244 8.519 1.00 93.00 80 VAL A CA 1
ATOM 579 C C . VAL A 1 80 ? -11.093 -5.696 7.100 1.00 93.00 80 VAL A C 1
ATOM 581 O O . VAL A 1 80 ? -10.229 -6.200 6.386 1.00 93.00 80 VAL A O 1
ATOM 584 N N . THR A 1 81 ? -12.354 -5.527 6.697 1.00 93.62 81 THR A N 1
ATOM 585 C CA . THR A 1 81 ? -12.831 -5.894 5.355 1.00 93.62 81 THR A CA 1
ATOM 586 C C . THR A 1 81 ? -12.129 -5.060 4.288 1.00 93.62 81 THR A C 1
ATOM 588 O O . THR A 1 81 ? -11.553 -5.627 3.362 1.00 93.62 81 THR A O 1
ATOM 591 N N . GLU A 1 82 ? -12.084 -3.742 4.475 1.00 94.06 82 GLU A N 1
ATOM 592 C CA . GLU A 1 82 ? -11.426 -2.826 3.540 1.00 94.06 82 GLU A CA 1
ATOM 593 C C . GLU A 1 82 ? -9.902 -2.995 3.512 1.00 94.06 82 GLU A C 1
ATOM 595 O O . GLU A 1 82 ? -9.296 -2.912 2.450 1.00 94.06 82 GLU A O 1
ATOM 600 N N . VAL A 1 83 ? -9.260 -3.311 4.642 1.00 92.81 83 VAL A N 1
ATOM 601 C CA . VAL A 1 83 ? -7.826 -3.646 4.667 1.00 92.81 83 VAL A CA 1
ATOM 602 C C . VAL A 1 83 ? -7.551 -4.928 3.883 1.00 92.81 83 VAL A C 1
ATOM 604 O O . VAL A 1 83 ? -6.560 -4.998 3.163 1.00 92.81 83 VAL A O 1
ATOM 607 N N . ASN A 1 84 ? -8.407 -5.948 3.987 1.00 92.00 84 ASN A N 1
ATOM 608 C CA . ASN A 1 84 ? -8.229 -7.165 3.192 1.00 92.00 84 ASN A CA 1
ATOM 609 C C . ASN A 1 84 ? -8.444 -6.897 1.691 1.00 92.00 84 ASN A C 1
ATOM 611 O O . ASN A 1 84 ? -7.722 -7.468 0.878 1.00 92.00 84 ASN A O 1
ATOM 615 N N . ALA A 1 85 ? -9.400 -6.034 1.328 1.00 91.69 85 ALA A N 1
ATOM 616 C CA . ALA A 1 85 ? -9.588 -5.607 -0.058 1.00 91.69 85 ALA A CA 1
ATOM 617 C C . ALA A 1 85 ? -8.349 -4.860 -0.573 1.00 91.69 85 ALA A C 1
ATOM 619 O O . ALA A 1 85 ? -7.793 -5.230 -1.603 1.00 91.69 85 ALA A O 1
ATOM 620 N N . LEU A 1 86 ? -7.843 -3.897 0.199 1.00 93.75 86 LEU A N 1
ATOM 621 C CA . LEU A 1 86 ? -6.619 -3.154 -0.096 1.00 93.75 86 LEU A CA 1
ATOM 622 C C . LEU A 1 86 ? -5.424 -4.082 -0.332 1.00 93.75 86 LEU A C 1
ATOM 624 O O . LEU A 1 86 ? -4.727 -3.945 -1.335 1.00 93.75 86 LEU A O 1
ATOM 628 N N . VAL A 1 87 ? -5.208 -5.051 0.564 1.00 90.88 87 VAL A N 1
ATOM 629 C CA . VAL A 1 87 ? -4.149 -6.060 0.408 1.00 90.88 87 VAL A CA 1
ATOM 630 C C . VAL A 1 87 ? -4.328 -6.828 -0.903 1.00 90.88 87 VAL A C 1
ATOM 632 O O . VAL A 1 87 ? -3.355 -6.991 -1.633 1.00 90.88 87 VAL A O 1
ATOM 635 N N . ALA A 1 88 ? -5.554 -7.231 -1.250 1.00 90.81 88 ALA A N 1
ATOM 636 C CA . ALA A 1 88 ? -5.824 -7.935 -2.501 1.00 90.81 88 ALA A CA 1
ATOM 637 C C . ALA A 1 88 ? -5.520 -7.080 -3.746 1.00 90.81 88 ALA A C 1
ATOM 639 O O . ALA A 1 88 ? -4.953 -7.601 -4.706 1.00 90.81 88 ALA A O 1
ATOM 640 N N . HIS A 1 89 ? -5.831 -5.778 -3.731 1.00 90.50 89 HIS A N 1
ATOM 641 C CA . HIS A 1 89 ? -5.483 -4.864 -4.828 1.00 90.50 89 HIS A CA 1
ATOM 642 C C . HIS A 1 89 ? -3.961 -4.729 -4.996 1.00 90.50 89 HIS A C 1
ATOM 644 O O . HIS A 1 89 ? -3.449 -4.817 -6.113 1.00 90.50 89 HIS A O 1
ATOM 650 N N . VAL A 1 90 ? -3.220 -4.594 -3.891 1.00 89.31 90 VAL A N 1
ATOM 651 C CA . VAL A 1 90 ? -1.749 -4.499 -3.918 1.00 89.31 90 VAL A CA 1
ATOM 652 C C . VAL A 1 90 ? -1.108 -5.812 -4.381 1.00 89.31 90 VAL A C 1
ATOM 654 O O . VAL A 1 90 ? -0.192 -5.797 -5.205 1.00 89.31 90 VAL A O 1
ATOM 657 N N . GLU A 1 91 ? -1.589 -6.957 -3.895 1.00 89.56 91 GLU A N 1
ATOM 658 C CA . GLU A 1 91 ? -1.114 -8.277 -4.327 1.00 89.56 91 GLU A CA 1
ATOM 659 C C . GLU A 1 91 ? -1.401 -8.527 -5.812 1.00 89.56 91 GLU A C 1
ATOM 661 O O . GLU A 1 91 ? -0.542 -9.051 -6.527 1.00 89.56 91 GLU A O 1
ATOM 666 N N . HIS A 1 92 ? -2.576 -8.114 -6.293 1.00 87.25 92 HIS A N 1
ATOM 667 C CA . HIS A 1 92 ? -2.929 -8.200 -7.705 1.00 87.25 92 HI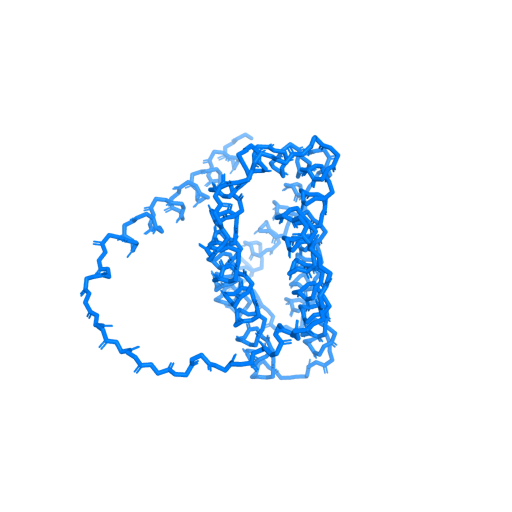S A CA 1
ATOM 668 C C . HIS A 1 92 ? -1.994 -7.349 -8.571 1.00 87.25 92 HIS A C 1
ATOM 670 O O . HIS A 1 92 ? -1.423 -7.859 -9.536 1.00 87.25 92 HIS A O 1
ATOM 676 N N . ALA A 1 93 ? -1.758 -6.091 -8.191 1.00 88.69 93 ALA A N 1
ATOM 677 C CA . ALA A 1 93 ? -0.828 -5.213 -8.893 1.00 88.69 93 ALA A CA 1
ATOM 678 C C . ALA A 1 93 ? 0.593 -5.795 -8.922 1.00 88.69 93 ALA A C 1
ATOM 680 O O . ALA A 1 93 ? 1.226 -5.845 -9.978 1.00 88.69 93 ALA A O 1
ATOM 681 N N . ALA A 1 94 ? 1.075 -6.315 -7.790 1.00 86.00 94 ALA A N 1
ATOM 682 C CA . ALA A 1 94 ? 2.378 -6.966 -7.703 1.00 86.00 94 ALA A CA 1
ATOM 683 C C . ALA A 1 94 ? 2.476 -8.202 -8.618 1.00 86.00 94 ALA A C 1
ATOM 685 O O . ALA A 1 94 ? 3.521 -8.426 -9.233 1.00 86.00 94 ALA A O 1
ATOM 686 N N . ALA A 1 95 ? 1.404 -8.989 -8.739 1.00 85.75 95 ALA A N 1
ATOM 687 C CA . ALA A 1 95 ? 1.345 -10.126 -9.656 1.00 85.75 95 ALA A CA 1
ATOM 688 C C . ALA A 1 95 ? 1.372 -9.683 -11.128 1.00 85.75 95 ALA A C 1
ATOM 690 O O . ALA A 1 95 ? 2.116 -10.263 -11.920 1.00 85.75 95 ALA A O 1
ATOM 691 N N . CYS A 1 96 ? 0.623 -8.635 -11.480 1.00 84.56 96 CYS A N 1
ATOM 692 C CA . CYS A 1 96 ? 0.627 -8.055 -12.824 1.00 84.56 96 CYS A CA 1
ATOM 693 C C . CYS A 1 96 ? 2.007 -7.495 -13.193 1.00 84.56 96 CYS A C 1
ATOM 695 O O . CYS A 1 96 ? 2.505 -7.781 -14.278 1.00 84.56 96 CYS A O 1
ATOM 697 N N . ILE A 1 97 ? 2.670 -6.782 -12.276 1.00 85.56 97 ILE A N 1
ATOM 698 C CA . ILE A 1 97 ? 4.044 -6.293 -12.463 1.00 85.56 97 ILE A CA 1
ATOM 699 C C . ILE A 1 97 ? 5.010 -7.466 -12.651 1.00 85.56 97 ILE A C 1
ATOM 701 O O . ILE A 1 97 ? 5.812 -7.451 -13.576 1.00 85.56 97 ILE A O 1
ATOM 705 N N . ALA A 1 98 ? 4.914 -8.514 -11.829 1.00 83.12 98 ALA A N 1
ATOM 706 C CA . ALA A 1 98 ? 5.790 -9.683 -11.930 1.00 83.12 98 ALA A CA 1
ATOM 707 C C . ALA A 1 98 ? 5.641 -10.468 -13.248 1.00 83.12 98 ALA A C 1
ATOM 709 O O . ALA A 1 98 ? 6.534 -11.241 -13.593 1.00 83.12 98 ALA A O 1
ATOM 710 N N . ALA A 1 99 ? 4.522 -10.304 -13.960 1.00 84.50 99 ALA A N 1
ATOM 711 C CA . ALA A 1 99 ? 4.311 -10.893 -15.280 1.00 84.50 99 ALA A CA 1
ATOM 712 C C . ALA A 1 99 ? 5.013 -10.111 -16.407 1.00 84.50 99 ALA A C 1
ATOM 714 O O . ALA A 1 99 ? 5.132 -10.621 -17.522 1.00 84.50 99 ALA A O 1
ATOM 715 N N . ILE A 1 100 ? 5.486 -8.893 -16.131 1.00 81.31 100 ILE A N 1
ATOM 716 C CA . ILE A 1 100 ? 6.247 -8.070 -17.070 1.00 81.31 100 ILE A CA 1
ATOM 717 C C . ILE A 1 100 ? 7.717 -8.496 -16.998 1.00 81.31 100 ILE A C 1
ATOM 719 O O . ILE A 1 100 ? 8.279 -8.677 -15.918 1.00 81.31 100 ILE A O 1
ATOM 723 N N . ALA A 1 101 ? 8.346 -8.683 -18.160 1.00 77.31 101 ALA A N 1
ATOM 724 C CA . ALA A 1 101 ? 9.781 -8.936 -18.228 1.00 77.31 101 ALA A CA 1
ATOM 725 C C . ALA A 1 101 ? 10.570 -7.734 -17.685 1.00 77.31 101 ALA A C 1
ATOM 727 O O . ALA A 1 101 ? 10.091 -6.603 -17.729 1.00 77.31 101 ALA A O 1
ATOM 728 N N . GLU A 1 102 ? 11.792 -7.978 -17.209 1.00 76.56 102 GLU A N 1
ATOM 729 C CA . GLU A 1 102 ? 12.700 -6.906 -16.796 1.00 76.56 102 GLU A CA 1
ATOM 730 C C . GLU A 1 102 ? 12.791 -5.839 -17.895 1.00 76.56 102 GLU A C 1
ATOM 732 O O . GLU A 1 102 ? 13.034 -6.147 -19.067 1.00 76.56 102 GLU A O 1
ATOM 737 N N . ALA A 1 103 ? 12.536 -4.588 -17.516 1.00 73.62 1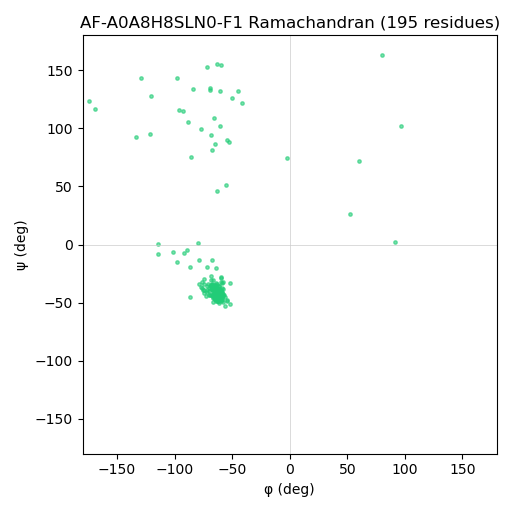03 ALA A N 1
ATOM 738 C CA . ALA A 1 103 ? 12.446 -3.475 -18.440 1.00 73.62 103 ALA A CA 1
ATOM 739 C C . ALA A 1 103 ? 13.497 -2.425 -18.083 1.00 73.62 103 ALA A C 1
ATOM 741 O O . ALA A 1 103 ? 13.560 -1.924 -16.958 1.00 73.62 103 ALA A O 1
ATOM 742 N N . GLU A 1 104 ? 14.301 -2.030 -19.069 1.00 76.00 104 GLU A N 1
ATOM 743 C CA . GLU A 1 104 ? 15.138 -0.846 -18.925 1.00 76.00 104 GLU A CA 1
ATOM 744 C C . GLU A 1 104 ? 14.259 0.394 -19.102 1.00 76.00 104 GLU A C 1
ATOM 746 O O . GLU A 1 104 ? 13.873 0.781 -20.204 1.00 76.00 104 GLU A O 1
ATOM 751 N N . VAL A 1 105 ? 13.878 0.980 -17.973 1.00 82.31 105 VAL A N 1
ATOM 752 C CA . VAL A 1 105 ? 12.983 2.133 -17.918 1.00 82.31 105 VAL A CA 1
ATOM 753 C C . VAL A 1 105 ? 13.787 3.430 -17.785 1.00 82.31 105 VAL A C 1
ATOM 755 O O . VAL A 1 105 ? 14.796 3.472 -17.074 1.00 82.31 105 VAL A O 1
ATOM 758 N N . SER A 1 106 ? 13.331 4.506 -18.437 1.00 84.25 106 SER A N 1
ATOM 759 C CA . SER A 1 106 ? 13.948 5.834 -18.330 1.00 84.25 106 SER A CA 1
ATOM 760 C C . SER A 1 106 ? 13.949 6.357 -16.886 1.00 84.25 106 SER A C 1
ATOM 762 O O . SER A 1 106 ? 13.107 5.993 -16.063 1.00 84.25 106 SER A O 1
ATOM 764 N N . ALA A 1 107 ? 14.898 7.242 -16.566 1.00 85.06 107 ALA A N 1
ATOM 765 C CA . ALA A 1 107 ? 15.011 7.822 -15.226 1.00 85.06 107 ALA A CA 1
ATOM 766 C C . ALA A 1 107 ? 13.740 8.577 -14.790 1.00 85.06 107 ALA A C 1
ATOM 768 O O . ALA A 1 107 ? 13.384 8.526 -13.614 1.00 85.06 107 ALA A O 1
ATOM 769 N N . ASP A 1 108 ? 13.039 9.211 -15.734 1.00 85.56 108 ASP A N 1
ATOM 770 C CA . ASP A 1 108 ? 11.804 9.955 -15.467 1.00 85.56 108 ASP A CA 1
ATOM 771 C C . ASP A 1 108 ? 10.680 9.028 -14.992 1.00 85.56 108 ASP A C 1
ATOM 773 O O . ASP A 1 108 ? 10.070 9.278 -13.955 1.00 85.56 108 ASP A O 1
ATOM 777 N N . VAL A 1 109 ? 10.471 7.898 -15.675 1.00 87.31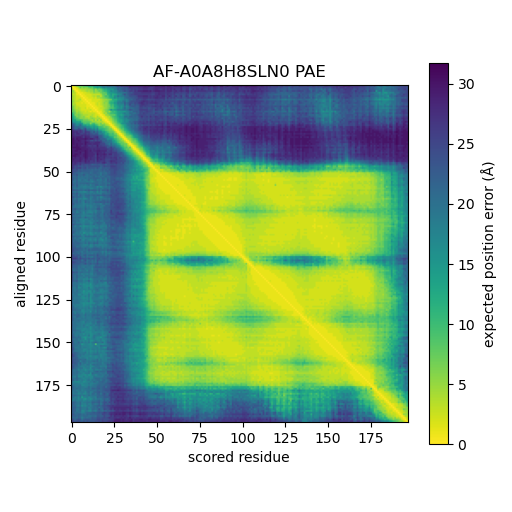 109 VAL A N 1
ATOM 778 C CA . VAL A 1 109 ? 9.450 6.917 -15.277 1.00 87.31 109 VAL A CA 1
ATOM 779 C C . VAL A 1 109 ? 9.832 6.233 -13.959 1.00 87.31 109 VAL A C 1
ATOM 781 O O . VAL A 1 109 ? 8.961 5.978 -13.130 1.00 87.31 109 VAL A O 1
ATOM 784 N N . LYS A 1 110 ? 11.127 5.991 -13.695 1.00 85.12 110 LYS A N 1
ATOM 785 C CA . LYS A 1 110 ? 11.583 5.501 -12.377 1.00 85.12 110 LYS A CA 1
ATOM 786 C C . LYS A 1 110 ? 11.241 6.480 -11.256 1.00 85.12 110 LYS A C 1
ATOM 788 O O . LYS A 1 110 ? 10.793 6.056 -10.191 1.00 85.12 110 LYS A O 1
ATOM 793 N N . ALA A 1 111 ? 11.473 7.772 -11.483 1.00 85.19 111 ALA A N 1
ATOM 794 C CA . ALA A 1 111 ? 11.160 8.815 -10.516 1.00 85.19 111 ALA A CA 1
ATOM 795 C C . ALA A 1 111 ? 9.647 8.939 -10.292 1.00 85.19 111 ALA A C 1
ATOM 797 O O . ALA A 1 111 ? 9.211 9.043 -9.146 1.00 85.19 111 ALA A O 1
ATOM 798 N N . GLU A 1 112 ? 8.851 8.861 -11.359 1.00 91.94 112 GLU A N 1
ATOM 799 C CA . GLU A 1 112 ? 7.390 8.867 -11.276 1.00 91.94 112 GLU A CA 1
ATOM 800 C C . GLU A 1 112 ? 6.859 7.671 -10.474 1.00 91.94 112 GLU A C 1
ATOM 802 O O . GLU A 1 112 ? 6.085 7.844 -9.533 1.00 91.94 112 GLU A O 1
ATOM 807 N N . LEU A 1 113 ? 7.337 6.466 -10.781 1.00 88.25 113 LEU A N 1
ATOM 808 C CA . LEU A 1 113 ? 6.981 5.235 -10.081 1.00 88.25 113 LEU A CA 1
ATOM 809 C C . LEU A 1 113 ? 7.337 5.305 -8.590 1.00 88.25 113 LEU A C 1
ATOM 811 O O . LEU A 1 113 ? 6.512 4.994 -7.730 1.00 88.25 113 LEU A O 1
ATOM 815 N N . ALA A 1 114 ? 8.545 5.778 -8.271 1.00 80.00 114 ALA A N 1
ATOM 816 C CA . ALA A 1 114 ? 8.970 5.986 -6.892 1.00 80.00 114 ALA A CA 1
ATOM 817 C C . ALA A 1 114 ? 8.102 7.037 -6.174 1.00 80.00 114 ALA A C 1
ATOM 819 O O . ALA A 1 114 ? 7.758 6.859 -5.004 1.00 80.00 114 ALA A O 1
ATOM 820 N N . GLY A 1 115 ? 7.703 8.101 -6.874 1.00 83.12 115 GLY A N 1
ATOM 821 C CA . GLY A 1 115 ? 6.785 9.121 -6.368 1.00 83.12 115 GLY A CA 1
ATOM 822 C C . GLY A 1 115 ? 5.387 8.576 -6.065 1.00 83.12 115 GLY A C 1
ATOM 823 O O . GLY A 1 115 ? 4.832 8.884 -5.010 1.00 83.12 115 GLY A O 1
ATOM 824 N N . LYS A 1 116 ? 4.840 7.718 -6.933 1.00 88.88 116 LYS A N 1
ATOM 825 C CA . LYS A 1 116 ? 3.547 7.046 -6.715 1.00 88.88 116 LYS A CA 1
ATOM 826 C C . LYS A 1 116 ? 3.589 6.103 -5.509 1.00 88.88 116 LYS A C 1
ATOM 828 O O . LYS A 1 116 ? 2.708 6.161 -4.653 1.00 88.88 116 LYS A O 1
ATOM 833 N N . VAL A 1 117 ? 4.655 5.309 -5.365 1.00 82.44 117 VAL A N 1
ATOM 834 C CA . VAL A 1 117 ? 4.851 4.445 -4.182 1.00 82.44 117 VAL A CA 1
ATOM 835 C C . VAL A 1 117 ? 5.004 5.273 -2.900 1.00 82.44 117 VAL A C 1
ATOM 837 O O . VAL A 1 117 ? 4.424 4.930 -1.871 1.00 82.44 117 VAL A O 1
ATOM 840 N N . LEU A 1 118 ? 5.736 6.391 -2.945 1.00 82.06 118 LEU A N 1
ATOM 841 C CA . LEU A 1 118 ? 5.835 7.315 -1.813 1.00 82.06 118 LEU A CA 1
ATOM 842 C C . LEU A 1 118 ? 4.460 7.862 -1.408 1.00 82.06 118 LEU A C 1
ATOM 844 O O . LEU A 1 118 ? 4.153 7.929 -0.217 1.00 82.06 118 LEU A O 1
ATOM 848 N N . LEU A 1 119 ? 3.651 8.272 -2.389 1.00 86.88 119 LEU A N 1
ATOM 849 C CA . LEU A 1 119 ? 2.305 8.786 -2.154 1.00 86.88 119 LEU A CA 1
ATOM 850 C C . LEU A 1 119 ? 1.423 7.717 -1.501 1.00 86.88 119 LEU A C 1
ATOM 852 O O . LEU A 1 119 ? 0.828 7.995 -0.465 1.00 86.88 119 LEU A O 1
ATOM 856 N N . LEU A 1 120 ? 1.440 6.483 -2.015 1.00 85.00 120 LEU A N 1
ATOM 857 C CA . LEU A 1 120 ? 0.764 5.337 -1.401 1.00 85.00 120 LEU A CA 1
ATOM 858 C C . LEU A 1 120 ? 1.144 5.175 0.082 1.00 85.00 120 LEU A C 1
ATOM 860 O O . LEU A 1 120 ? 0.266 5.104 0.941 1.00 85.00 120 LEU A O 1
ATOM 864 N N . ILE A 1 121 ? 2.445 5.160 0.397 1.00 81.75 121 ILE A N 1
ATOM 865 C CA . ILE A 1 121 ? 2.935 5.020 1.779 1.00 81.75 121 ILE A CA 1
ATOM 866 C C . ILE A 1 121 ? 2.403 6.156 2.664 1.00 81.75 121 ILE A C 1
ATOM 868 O O . ILE A 1 121 ? 1.930 5.897 3.772 1.00 81.75 121 ILE A O 1
ATOM 872 N N . LYS A 1 122 ? 2.446 7.406 2.189 1.00 83.44 122 LYS A N 1
ATOM 873 C CA . LYS A 1 122 ? 1.937 8.564 2.943 1.00 83.44 122 LYS A CA 1
ATOM 874 C C . LYS A 1 122 ? 0.445 8.443 3.234 1.00 83.44 122 LYS A C 1
ATOM 876 O O . LYS A 1 122 ? 0.055 8.551 4.396 1.00 83.44 122 LYS A O 1
ATOM 881 N N . THR A 1 123 ? -0.362 8.162 2.214 1.00 86.31 123 THR A N 1
ATOM 882 C CA . THR A 1 123 ? -1.820 8.049 2.350 1.00 86.31 123 THR A CA 1
ATOM 883 C C . THR A 1 123 ? -2.196 6.946 3.342 1.00 86.31 123 THR A C 1
ATOM 885 O O . THR A 1 123 ? -3.092 7.125 4.166 1.00 86.31 123 THR A O 1
ATOM 888 N N . LEU A 1 124 ? -1.470 5.823 3.332 1.00 84.56 124 LEU A N 1
ATOM 889 C CA . LEU A 1 124 ? -1.674 4.735 4.290 1.00 84.56 124 LEU A CA 1
ATOM 890 C C . LEU A 1 124 ? -1.326 5.148 5.720 1.00 84.56 124 LEU A C 1
ATOM 892 O O . LEU A 1 124 ? -2.103 4.880 6.634 1.00 84.56 124 LEU A O 1
ATOM 896 N N . ILE A 1 125 ? -0.196 5.823 5.933 1.00 83.31 125 ILE A N 1
ATOM 897 C CA . ILE A 1 125 ? 0.187 6.310 7.266 1.00 83.31 125 ILE A CA 1
ATOM 898 C C . ILE A 1 125 ? -0.881 7.266 7.812 1.00 83.31 125 ILE A C 1
ATOM 900 O O . ILE A 1 125 ? -1.330 7.102 8.947 1.00 83.31 125 ILE A O 1
ATOM 904 N N . GLU A 1 126 ? -1.335 8.226 7.008 1.00 85.06 126 GLU A N 1
ATOM 905 C CA . GLU A 1 126 ? -2.363 9.200 7.401 1.00 85.06 126 GLU A CA 1
ATOM 906 C C . GLU A 1 126 ? -3.713 8.536 7.719 1.00 85.06 126 GLU A C 1
ATOM 908 O O . GLU A 1 126 ? -4.367 8.872 8.718 1.00 85.06 126 GLU A O 1
ATOM 913 N N . ALA A 1 127 ? -4.105 7.539 6.920 1.00 87.00 127 ALA A N 1
ATOM 914 C CA . ALA A 1 127 ? -5.292 6.733 7.176 1.00 87.00 127 ALA A CA 1
ATOM 915 C C . ALA A 1 127 ? -5.182 5.986 8.512 1.00 87.00 127 ALA A C 1
ATOM 917 O O . ALA A 1 127 ? -6.101 6.039 9.332 1.00 87.00 127 ALA A O 1
ATOM 918 N N . PHE A 1 128 ? -4.044 5.342 8.779 1.00 83.75 128 PHE A N 1
ATOM 919 C CA . PHE A 1 128 ? -3.836 4.595 10.019 1.00 83.75 128 PHE A CA 1
ATOM 920 C C . PHE A 1 128 ? -3.790 5.490 11.248 1.00 83.75 128 PHE A C 1
ATOM 922 O O . PHE A 1 128 ? -4.390 5.127 12.260 1.00 83.75 128 PHE A O 1
ATOM 929 N N . ILE A 1 129 ? -3.166 6.668 11.153 1.00 82.75 129 ILE A N 1
ATOM 930 C CA . ILE A 1 129 ? -3.197 7.676 12.221 1.00 82.75 129 ILE A CA 1
ATOM 931 C C . ILE A 1 129 ? -4.646 8.002 12.596 1.00 82.75 129 ILE A C 1
ATOM 933 O O . ILE A 1 129 ? -5.014 7.979 13.774 1.00 82.75 129 ILE A O 1
ATOM 937 N N . SER A 1 130 ? -5.481 8.238 11.585 1.00 85.00 130 SER A N 1
ATOM 938 C CA . SER A 1 130 ? -6.895 8.570 11.768 1.00 85.00 130 SER A CA 1
ATOM 939 C C . SER A 1 130 ? -7.701 7.407 12.360 1.00 85.00 130 SER A C 1
ATOM 941 O O . SER A 1 130 ? -8.537 7.607 13.244 1.00 85.00 130 SER A O 1
ATOM 943 N N . LEU A 1 131 ? -7.447 6.178 11.906 1.00 85.75 131 LEU A N 1
ATOM 944 C CA . LEU A 1 131 ? -8.139 4.977 12.383 1.00 85.75 131 LEU A CA 1
ATOM 945 C C . LEU A 1 131 ? -7.736 4.590 13.808 1.00 85.75 131 LEU A C 1
ATOM 947 O O . LEU A 1 131 ? -8.572 4.125 14.579 1.00 85.75 131 LEU A O 1
ATOM 951 N N . ASN A 1 132 ? -6.487 4.812 14.196 1.00 83.81 132 ASN A N 1
ATOM 952 C CA . ASN A 1 132 ? -6.016 4.514 15.545 1.00 83.81 132 ASN A CA 1
ATOM 953 C C . ASN A 1 132 ? -6.632 5.421 16.601 1.00 83.81 132 ASN A C 1
ATOM 955 O O . ASN A 1 132 ? -6.979 4.945 17.679 1.00 83.81 132 ASN A O 1
ATOM 959 N N . ALA A 1 133 ? -6.876 6.690 16.267 1.00 82.06 133 ALA A N 1
ATOM 960 C CA . ALA A 1 133 ? -7.658 7.569 17.129 1.00 82.06 133 ALA A CA 1
ATOM 961 C C . ALA A 1 133 ? -9.087 7.035 17.372 1.00 82.06 133 ALA A C 1
ATOM 963 O O . ALA A 1 133 ? -9.659 7.289 18.429 1.00 82.06 133 ALA A O 1
ATOM 964 N N . LYS A 1 134 ? -9.658 6.277 16.420 1.00 85.50 134 LYS A N 1
ATOM 965 C CA . LYS A 1 134 ? -11.006 5.689 16.526 1.00 85.50 134 LYS A CA 1
ATOM 966 C C . LYS A 1 134 ? -11.038 4.326 17.223 1.00 85.50 134 LYS A C 1
ATOM 968 O O . LYS A 1 134 ? -11.926 4.079 18.031 1.00 85.50 134 LYS A O 1
ATOM 973 N N . PHE A 1 135 ? -10.116 3.428 16.881 1.00 85.25 135 PHE A N 1
ATOM 974 C CA . PHE A 1 135 ? -10.189 2.005 17.248 1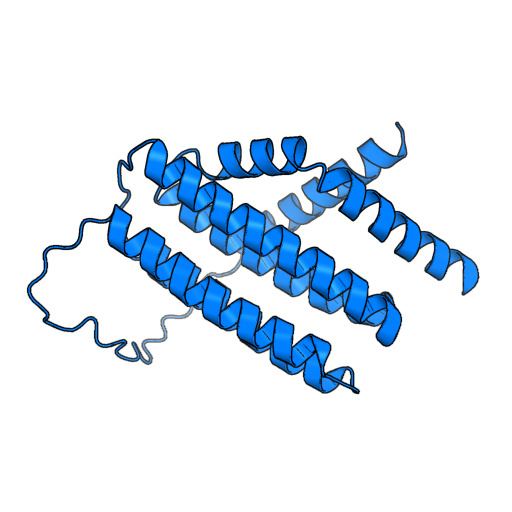.00 85.25 135 PHE A CA 1
ATOM 975 C C . PHE A 1 135 ? -9.081 1.543 18.206 1.00 85.25 135 PHE A C 1
ATOM 977 O O . PHE A 1 135 ? -9.138 0.420 18.711 1.00 85.25 135 PHE A O 1
ATOM 984 N N . GLY A 1 136 ? -8.091 2.395 18.474 1.00 81.44 136 GLY A N 1
ATOM 985 C CA . GLY A 1 136 ? -6.964 2.109 19.356 1.00 81.44 136 GLY A CA 1
ATOM 986 C C . GLY A 1 136 ? -5.836 1.279 18.713 1.00 81.44 136 GLY A C 1
ATOM 987 O O . GLY A 1 136 ? -6.026 0.616 17.685 1.00 81.44 136 GLY A O 1
ATOM 988 N N . PRO A 1 137 ? -4.641 1.271 19.336 1.00 75.69 137 PRO A N 1
ATOM 989 C CA . PRO A 1 137 ? -3.403 0.838 18.682 1.00 75.69 137 PRO A CA 1
ATOM 990 C C . PRO A 1 137 ? -3.291 -0.672 18.545 1.00 75.69 137 PRO A C 1
ATOM 992 O O . PRO A 1 137 ? -2.757 -1.161 17.553 1.00 75.69 137 PRO A O 1
ATOM 995 N N . THR A 1 138 ? -3.838 -1.430 19.494 1.00 75.56 138 THR A N 1
ATOM 996 C CA . THR A 1 138 ? -3.787 -2.897 19.469 1.00 75.56 138 THR A CA 1
ATOM 997 C C . THR A 1 138 ? -4.523 -3.470 18.259 1.00 75.56 138 THR A C 1
ATOM 999 O O . THR A 1 138 ? -4.019 -4.381 17.607 1.00 75.56 138 THR A O 1
ATOM 1002 N N . ALA A 1 139 ? -5.698 -2.921 17.927 1.00 77.00 139 ALA A N 1
ATOM 1003 C CA . ALA A 1 139 ? -6.475 -3.357 16.769 1.00 77.00 139 ALA A CA 1
ATOM 1004 C C . ALA A 1 139 ? -5.801 -2.952 15.449 1.00 77.00 139 ALA A C 1
ATOM 1006 O O . ALA A 1 139 ? -5.804 -3.720 14.486 1.00 77.00 139 ALA A O 1
ATOM 1007 N N . MET A 1 140 ? -5.189 -1.765 15.412 1.00 82.31 140 MET A N 1
ATOM 1008 C CA . MET A 1 140 ? -4.527 -1.246 14.214 1.00 82.31 140 MET A CA 1
ATOM 1009 C C . MET A 1 140 ? -3.190 -1.921 13.919 1.00 82.31 140 MET A C 1
ATOM 1011 O O . MET A 1 140 ? -2.843 -2.062 12.751 1.00 82.31 140 MET A O 1
ATOM 1015 N N . LEU A 1 141 ? -2.465 -2.400 14.933 1.00 75.44 141 LEU A N 1
ATOM 1016 C CA . LEU A 1 141 ? -1.158 -3.033 14.746 1.00 75.44 141 LEU A CA 1
ATOM 1017 C C . LEU A 1 141 ? -1.228 -4.268 13.834 1.00 75.44 141 LEU A C 1
ATOM 1019 O O . LEU A 1 141 ? -0.413 -4.418 12.926 1.00 75.44 141 LEU A O 1
ATOM 1023 N N . ALA A 1 142 ? -2.221 -5.136 14.045 1.00 76.69 142 ALA A N 1
ATOM 1024 C CA . ALA A 1 142 ? -2.400 -6.339 13.231 1.00 76.69 142 ALA A CA 1
ATOM 1025 C C . ALA A 1 142 ? -2.791 -6.013 11.779 1.00 76.69 142 ALA A C 1
ATOM 1027 O O . ALA A 1 142 ? -2.385 -6.714 10.853 1.00 76.69 142 ALA A O 1
ATOM 1028 N N . LEU A 1 143 ? -3.567 -4.944 11.576 1.00 84.00 143 LEU A N 1
ATOM 1029 C CA . LEU A 1 143 ? -3.943 -4.470 10.244 1.00 84.00 143 LEU A CA 1
ATOM 1030 C C . LEU A 1 143 ? -2.759 -3.825 9.526 1.00 84.00 143 LEU A C 1
ATOM 1032 O O . LEU A 1 143 ? -2.540 -4.098 8.349 1.00 84.00 143 LEU A O 1
ATOM 1036 N N . TRP A 1 144 ? -1.956 -3.044 10.248 1.00 79.69 144 TRP A N 1
ATOM 1037 C CA . TRP A 1 144 ? -0.746 -2.432 9.713 1.00 79.69 144 TRP A CA 1
ATOM 1038 C C . TRP A 1 144 ? 0.263 -3.488 9.270 1.00 79.69 144 TRP A C 1
ATOM 1040 O O . TRP A 1 144 ? 0.804 -3.390 8.177 1.00 79.69 144 TRP A O 1
ATOM 1050 N N . ALA A 1 145 ? 0.459 -4.545 10.065 1.00 76.62 145 ALA A N 1
ATOM 1051 C CA . ALA A 1 145 ? 1.367 -5.636 9.716 1.00 76.62 145 ALA A CA 1
ATOM 1052 C C . ALA A 1 145 ? 0.996 -6.323 8.388 1.00 76.62 145 ALA A C 1
ATOM 1054 O O . ALA A 1 145 ? 1.880 -6.673 7.611 1.00 76.62 145 ALA A O 1
ATOM 1055 N N . LYS A 1 146 ? -0.301 -6.492 8.095 1.00 80.00 146 LYS A N 1
ATOM 1056 C CA . LYS A 1 146 ? -0.745 -7.048 6.804 1.00 80.00 146 LYS A CA 1
ATOM 1057 C C . LYS A 1 146 ? -0.373 -6.144 5.631 1.00 80.00 146 LYS A C 1
ATOM 1059 O O . LYS A 1 146 ? 0.090 -6.631 4.605 1.00 80.00 146 LYS A O 1
ATOM 1064 N N . ILE A 1 147 ? -0.574 -4.841 5.799 1.00 81.25 147 ILE A N 1
ATOM 1065 C CA . ILE A 1 147 ? -0.275 -3.849 4.766 1.00 81.25 147 ILE A CA 1
ATOM 1066 C C . ILE A 1 147 ? 1.235 -3.709 4.562 1.00 81.25 147 ILE A C 1
ATOM 1068 O O . ILE A 1 147 ? 1.703 -3.643 3.431 1.00 81.25 147 ILE A O 1
ATOM 1072 N N . ASP A 1 148 ? 2.015 -3.729 5.640 1.00 75.69 148 ASP A N 1
ATOM 1073 C CA . ASP A 1 148 ? 3.474 -3.685 5.564 1.00 75.69 148 ASP A CA 1
ATOM 1074 C C . ASP A 1 148 ? 4.022 -4.830 4.697 1.00 75.69 148 ASP A C 1
ATOM 1076 O O . ASP A 1 148 ? 4.822 -4.599 3.789 1.00 75.69 148 ASP A O 1
ATOM 1080 N N . VAL A 1 149 ? 3.519 -6.053 4.891 1.00 76.75 149 VAL A N 1
ATOM 1081 C CA . VAL A 1 149 ? 3.907 -7.215 4.077 1.00 76.75 149 VAL A CA 1
ATOM 1082 C C . VAL A 1 149 ? 3.537 -7.031 2.599 1.00 76.75 149 VAL A C 1
ATOM 1084 O O . VAL A 1 149 ? 4.354 -7.341 1.727 1.00 76.75 149 VAL A O 1
ATOM 1087 N N . CYS A 1 150 ? 2.349 -6.503 2.281 1.00 79.25 150 CYS A N 1
ATOM 1088 C CA . CYS A 1 150 ? 1.940 -6.334 0.882 1.00 79.25 150 CYS A CA 1
ATOM 1089 C C . CYS A 1 150 ? 2.714 -5.208 0.173 1.00 79.25 150 CYS A C 1
ATOM 1091 O O . CYS A 1 150 ? 3.084 -5.367 -0.992 1.00 79.25 150 CYS A O 1
ATOM 1093 N N . ILE A 1 151 ? 3.043 -4.111 0.866 1.00 79.75 151 ILE A N 1
ATOM 1094 C CA . ILE A 1 151 ? 3.905 -3.051 0.313 1.00 79.75 151 ILE A CA 1
ATOM 1095 C C . ILE A 1 151 ? 5.314 -3.595 0.051 1.00 79.75 151 ILE A C 1
ATOM 1097 O O . ILE A 1 151 ? 5.886 -3.315 -1.002 1.00 79.75 151 ILE A O 1
ATOM 1101 N N . HIS A 1 152 ? 5.871 -4.407 0.956 1.00 75.62 152 HIS A N 1
ATOM 1102 C CA . HIS A 1 152 ? 7.166 -5.056 0.726 1.00 75.62 152 HIS A CA 1
ATOM 1103 C C . HIS A 1 152 ? 7.150 -5.957 -0.510 1.00 75.62 152 HIS A C 1
ATOM 1105 O O . HIS A 1 152 ? 8.089 -5.916 -1.309 1.00 75.62 152 HIS A O 1
ATOM 1111 N N . LEU A 1 153 ? 6.082 -6.739 -0.698 1.00 77.00 153 LEU A N 1
ATOM 1112 C CA . LEU A 1 153 ? 5.912 -7.557 -1.896 1.00 77.00 153 LEU A CA 1
ATOM 1113 C C . LEU A 1 153 ? 5.899 -6.689 -3.161 1.00 77.00 153 LEU A C 1
ATOM 1115 O O . LEU A 1 153 ? 6.640 -6.984 -4.100 1.00 77.00 153 LEU A O 1
ATOM 1119 N N . LEU A 1 154 ? 5.113 -5.609 -3.171 1.00 75.88 154 LEU A N 1
ATOM 1120 C CA . LEU A 1 154 ? 5.047 -4.671 -4.292 1.00 75.88 154 LEU A CA 1
ATOM 1121 C C . LEU A 1 154 ? 6.425 -4.069 -4.602 1.00 75.88 154 LEU A C 1
ATOM 1123 O O . LEU A 1 154 ? 6.866 -4.114 -5.749 1.00 75.88 154 LEU A O 1
ATOM 1127 N N . MET A 1 155 ? 7.134 -3.568 -3.586 1.00 77.25 155 MET A N 1
ATOM 1128 C CA . MET A 1 155 ? 8.478 -2.999 -3.738 1.00 77.25 155 MET A CA 1
ATOM 1129 C C . MET A 1 155 ? 9.474 -4.013 -4.307 1.00 77.25 155 MET A C 1
ATOM 1131 O O . MET A 1 155 ? 10.246 -3.673 -5.199 1.00 77.25 155 MET A O 1
ATOM 1135 N N . ALA A 1 156 ? 9.432 -5.266 -3.848 1.00 75.88 156 ALA A N 1
ATOM 1136 C CA . ALA A 1 156 ? 10.306 -6.320 -4.355 1.00 75.88 156 ALA A CA 1
ATOM 1137 C C . ALA A 1 156 ? 10.027 -6.655 -5.830 1.00 75.88 156 ALA A C 1
ATOM 1139 O O . ALA A 1 156 ? 10.962 -6.906 -6.590 1.00 75.88 156 ALA A O 1
ATOM 1140 N N . LYS A 1 157 ? 8.755 -6.654 -6.255 1.00 83.31 157 LYS A N 1
ATOM 1141 C CA . LYS A 1 157 ? 8.397 -6.877 -7.667 1.00 83.31 157 LYS A CA 1
ATOM 1142 C C . LYS A 1 157 ? 8.764 -5.688 -8.546 1.00 83.31 157 LYS A C 1
ATOM 1144 O O . LYS A 1 157 ? 9.280 -5.892 -9.640 1.00 83.31 157 LYS A O 1
ATOM 1149 N N . LEU A 1 158 ? 8.565 -4.469 -8.053 1.00 79.88 158 LEU A N 1
ATOM 1150 C CA . LEU A 1 158 ? 8.959 -3.255 -8.760 1.00 79.88 158 LEU A CA 1
ATOM 1151 C C . LEU A 1 158 ? 10.475 -3.161 -8.940 1.00 79.88 158 LEU A C 1
ATOM 1153 O O . LEU A 1 158 ? 10.910 -2.844 -10.039 1.00 79.88 158 LEU A O 1
ATOM 1157 N N . ASP A 1 159 ? 11.279 -3.472 -7.921 1.00 78.19 159 ASP A N 1
ATOM 1158 C CA . ASP A 1 159 ? 12.746 -3.421 -8.044 1.00 78.19 159 ASP A CA 1
ATOM 1159 C C . ASP A 1 159 ? 13.302 -4.503 -8.975 1.00 78.19 159 ASP A C 1
ATOM 1161 O O . ASP A 1 159 ? 14.313 -4.291 -9.641 1.00 78.19 159 ASP A O 1
ATOM 1165 N N . PHE A 1 160 ? 12.620 -5.652 -9.039 1.00 77.69 160 PHE A N 1
ATOM 1166 C CA . PHE A 1 160 ? 12.955 -6.722 -9.972 1.00 77.69 160 PHE A CA 1
ATOM 1167 C C . PHE A 1 160 ? 12.704 -6.314 -11.428 1.00 77.69 160 PHE A C 1
ATOM 1169 O O . PHE A 1 160 ? 13.543 -6.564 -12.285 1.00 77.69 160 PHE A O 1
ATOM 1176 N N . VAL A 1 161 ? 11.561 -5.685 -11.714 1.00 82.31 161 VAL A N 1
ATOM 1177 C CA . VAL A 1 161 ? 11.220 -5.256 -13.082 1.00 82.31 161 VAL A CA 1
ATOM 1178 C C . VAL A 1 161 ? 11.952 -3.971 -13.467 1.00 82.31 161 VAL A C 1
ATOM 1180 O O . VAL A 1 161 ? 12.312 -3.791 -14.629 1.00 82.31 161 VAL A O 1
ATOM 1183 N N . VAL A 1 162 ? 12.173 -3.079 -12.499 1.00 82.56 162 VAL A N 1
ATOM 1184 C CA . VAL A 1 162 ? 12.756 -1.752 -12.684 1.00 82.56 162 VAL A CA 1
ATOM 1185 C C . VAL A 1 162 ? 13.836 -1.513 -11.631 1.00 82.56 162 VAL A C 1
ATOM 1187 O O . VAL A 1 162 ? 13.590 -0.999 -10.537 1.00 82.56 162 VAL A O 1
ATOM 1190 N N . HIS A 1 163 ? 15.075 -1.837 -11.991 1.00 81.69 163 HIS A N 1
ATOM 1191 C CA . HIS A 1 163 ? 16.178 -1.781 -11.041 1.00 81.69 163 HIS A CA 1
AT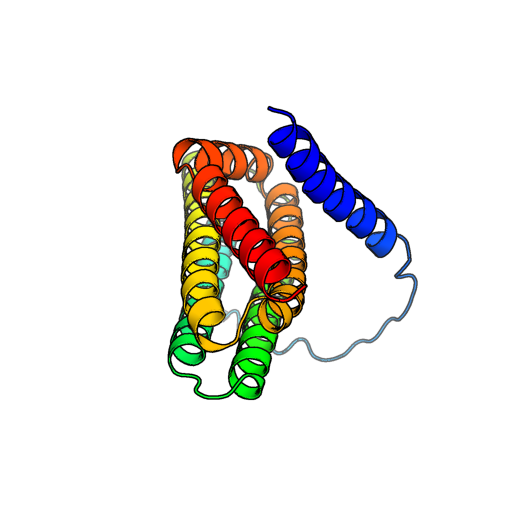OM 1192 C C . HIS A 1 163 ? 16.419 -0.370 -10.474 1.00 81.69 163 HIS A C 1
ATOM 1194 O O . HIS A 1 163 ? 16.523 0.617 -11.223 1.00 81.69 163 HIS A O 1
ATOM 1200 N N . GLY A 1 164 ? 16.555 -0.286 -9.147 1.00 73.00 164 GLY A N 1
ATOM 1201 C CA . GLY A 1 164 ? 16.906 0.936 -8.421 1.00 73.00 164 GLY A CA 1
ATOM 1202 C C . GLY A 1 164 ? 15.709 1.766 -7.952 1.00 73.00 164 GLY A C 1
ATOM 1203 O O . GLY A 1 164 ? 15.910 2.816 -7.336 1.00 73.00 164 GLY A O 1
ATOM 1204 N N . VAL A 1 165 ? 14.475 1.313 -8.192 1.00 74.81 165 VAL A N 1
ATOM 1205 C CA . VAL A 1 165 ? 13.263 2.001 -7.712 1.00 74.81 165 VAL A CA 1
ATOM 1206 C C . VAL A 1 165 ? 13.201 2.000 -6.189 1.00 74.81 165 VAL A C 1
ATOM 1208 O O . VAL A 1 165 ? 12.880 3.031 -5.602 1.00 74.81 165 VAL A O 1
ATOM 1211 N N . VAL A 1 166 ? 13.589 0.908 -5.524 1.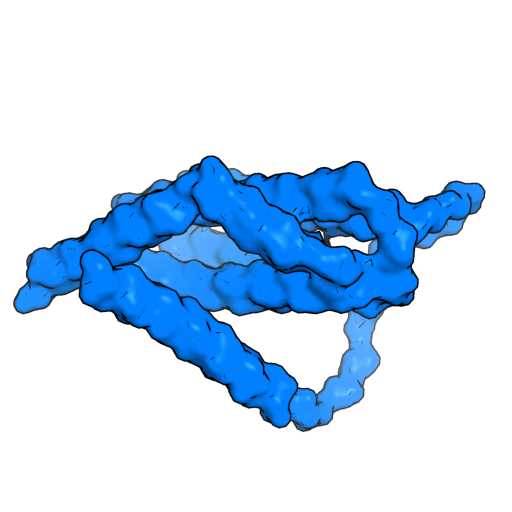00 70.88 166 VAL A N 1
ATOM 1212 C CA . VAL A 1 166 ? 13.572 0.853 -4.050 1.00 70.88 166 VAL A CA 1
ATOM 1213 C C . VAL A 1 166 ? 14.543 1.861 -3.438 1.00 70.88 166 VAL A C 1
ATOM 1215 O O . VAL A 1 166 ? 14.203 2.535 -2.465 1.00 70.88 166 VAL A O 1
ATOM 1218 N N . ALA A 1 167 ? 15.724 2.033 -4.035 1.00 71.88 167 ALA A N 1
ATOM 1219 C CA . ALA A 1 167 ? 16.688 3.034 -3.586 1.00 71.88 167 ALA A CA 1
ATOM 1220 C C . ALA A 1 167 ? 16.140 4.466 -3.735 1.00 71.88 167 ALA A C 1
ATOM 1222 O O . ALA A 1 167 ? 16.340 5.301 -2.848 1.00 71.88 167 ALA A O 1
ATOM 1223 N N . LEU A 1 168 ? 15.414 4.745 -4.824 1.00 75.31 168 LEU A N 1
ATOM 1224 C CA . LEU A 1 168 ? 14.752 6.034 -5.037 1.00 75.31 168 LEU A CA 1
ATOM 1225 C C . LEU A 1 168 ? 13.620 6.270 -4.032 1.00 75.31 168 LEU A C 1
ATOM 1227 O O . LEU A 1 168 ? 13.571 7.340 -3.430 1.00 75.31 168 LEU A O 1
ATOM 1231 N N . VAL A 1 169 ? 12.762 5.275 -3.793 1.00 70.25 169 VAL A N 1
ATOM 1232 C CA . VAL A 1 169 ? 11.690 5.364 -2.786 1.00 70.25 169 VAL A CA 1
ATOM 1233 C C . VAL A 1 169 ? 12.278 5.625 -1.400 1.00 70.25 169 VAL A C 1
ATOM 1235 O O . VAL A 1 169 ? 11.833 6.539 -0.710 1.00 70.25 169 VAL A O 1
ATOM 1238 N N . ALA A 1 170 ? 13.322 4.892 -1.004 1.00 68.31 170 ALA A N 1
ATOM 1239 C CA . ALA A 1 170 ? 13.983 5.087 0.286 1.00 68.31 170 ALA A CA 1
ATOM 1240 C C . ALA A 1 170 ? 14.531 6.515 0.441 1.00 68.31 170 ALA A C 1
ATOM 1242 O O . ALA A 1 170 ? 14.324 7.152 1.477 1.00 68.31 170 ALA A O 1
ATOM 1243 N N . LYS A 1 171 ? 15.175 7.047 -0.604 1.00 71.12 171 LYS A N 1
ATOM 1244 C CA . LYS A 1 171 ? 15.659 8.432 -0.626 1.00 71.12 171 LYS A CA 1
ATOM 1245 C C . LYS A 1 171 ? 14.510 9.435 -0.476 1.00 71.12 171 LYS A C 1
ATOM 1247 O O . LYS A 1 171 ? 14.594 10.332 0.360 1.00 71.12 171 LYS A O 1
ATOM 1252 N N . LEU A 1 172 ? 13.426 9.250 -1.226 1.00 70.50 172 LEU A N 1
ATOM 1253 C CA . LEU A 1 172 ? 12.247 10.114 -1.161 1.00 70.50 172 LEU A CA 1
ATOM 1254 C C . LEU A 1 172 ? 11.557 10.066 0.211 1.00 70.50 172 LEU A C 1
ATOM 1256 O O . LEU A 1 172 ? 11.083 11.094 0.690 1.00 70.50 172 LEU A O 1
ATOM 1260 N N . CYS A 1 173 ? 11.526 8.910 0.879 1.00 68.38 173 CYS A N 1
ATOM 1261 C CA . CYS A 1 173 ? 10.989 8.782 2.237 1.00 68.38 173 CYS A CA 1
ATOM 1262 C C . CYS A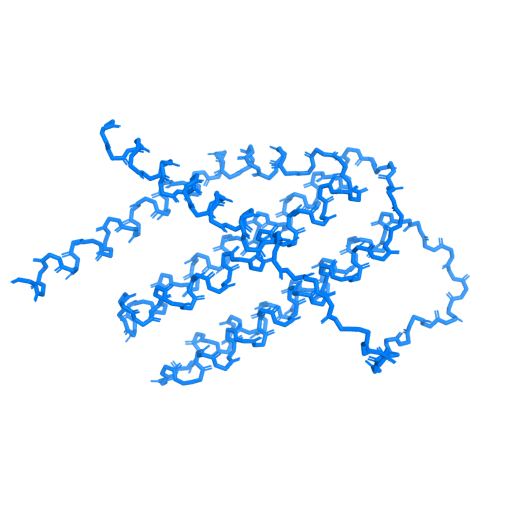 1 173 ? 11.783 9.611 3.256 1.00 68.38 173 CYS A C 1
ATOM 1264 O O . CYS A 1 173 ? 11.182 10.226 4.144 1.00 68.38 173 CYS A O 1
ATOM 1266 N N . ILE A 1 174 ? 13.113 9.644 3.118 1.00 68.56 174 ILE A N 1
ATOM 1267 C CA . ILE A 1 174 ? 14.005 10.458 3.955 1.00 68.56 174 ILE A CA 1
ATOM 1268 C C . ILE A 1 174 ? 13.757 11.946 3.688 1.00 68.56 174 ILE A C 1
ATOM 1270 O O . ILE A 1 174 ? 13.537 12.707 4.627 1.00 68.56 174 ILE A O 1
ATOM 1274 N N . GLU A 1 175 ? 13.728 12.357 2.418 1.00 74.31 175 GLU A N 1
ATOM 1275 C CA . GLU A 1 175 ? 13.477 13.753 2.025 1.00 74.31 175 GLU A CA 1
ATOM 1276 C C . GLU A 1 175 ? 12.093 14.243 2.471 1.00 74.31 175 GLU A C 1
ATOM 1278 O O . GLU A 1 175 ? 11.930 15.387 2.896 1.00 74.31 175 GLU A O 1
ATOM 1283 N N . ALA A 1 176 ? 11.095 13.361 2.435 1.00 70.12 176 ALA A N 1
ATOM 1284 C CA . ALA A 1 176 ? 9.739 13.650 2.875 1.00 70.12 176 ALA A CA 1
ATOM 1285 C C . ALA A 1 176 ? 9.549 13.597 4.403 1.00 70.12 176 ALA A C 1
ATOM 1287 O O . ALA A 1 176 ? 8.422 13.788 4.861 1.00 70.12 176 ALA A O 1
ATOM 1288 N N . ASN A 1 177 ? 10.601 13.331 5.188 1.00 74.00 177 ASN A N 1
ATOM 1289 C CA . ASN A 1 177 ? 10.548 13.174 6.647 1.00 74.00 177 ASN A CA 1
ATOM 1290 C C . ASN A 1 177 ? 9.495 12.158 7.137 1.00 74.00 177 ASN A C 1
ATOM 1292 O O . ASN A 1 177 ? 9.044 12.235 8.281 1.00 74.00 177 ASN A O 1
ATOM 1296 N N . ILE A 1 178 ? 9.124 11.168 6.314 1.00 65.19 178 ILE A N 1
ATOM 1297 C CA . ILE A 1 178 ? 8.121 10.149 6.683 1.00 65.19 178 ILE A CA 1
ATOM 1298 C C . ILE A 1 178 ? 8.572 9.378 7.926 1.00 65.19 178 ILE A C 1
ATOM 1300 O O . ILE A 1 178 ? 7.759 9.007 8.770 1.00 65.19 178 ILE A O 1
ATOM 1304 N N . GLN A 1 179 ? 9.883 9.197 8.075 1.00 59.97 179 GLN A N 1
ATOM 1305 C CA . GLN A 1 179 ? 10.478 8.554 9.236 1.00 59.97 179 GLN A CA 1
ATOM 1306 C C . GLN A 1 179 ? 10.120 9.259 10.553 1.00 59.97 179 GLN A C 1
ATOM 1308 O O . GLN A 1 179 ? 9.824 8.587 11.535 1.00 59.97 179 GLN A O 1
ATOM 1313 N N . VAL A 1 180 ? 10.068 10.594 10.565 1.00 57.00 180 VAL A N 1
ATOM 1314 C CA . VAL A 1 180 ? 9.678 11.372 11.752 1.00 57.00 180 VAL A CA 1
ATOM 1315 C C . VAL A 1 180 ? 8.207 11.128 12.090 1.00 57.00 180 VAL A C 1
ATOM 1317 O O . VAL A 1 180 ? 7.865 10.972 13.260 1.00 57.00 180 VAL A O 1
ATOM 1320 N N . THR A 1 181 ? 7.344 11.029 11.077 1.00 59.34 181 THR A N 1
ATOM 1321 C CA . THR A 1 181 ? 5.914 10.740 11.251 1.00 59.34 181 THR A CA 1
ATOM 1322 C C . THR A 1 181 ? 5.681 9.330 11.796 1.00 59.34 181 THR A C 1
ATOM 1324 O O . THR A 1 181 ? 4.898 9.155 12.730 1.00 59.34 181 THR A O 1
ATOM 1327 N N . ILE A 1 182 ? 6.394 8.328 11.271 1.00 59.56 182 ILE A N 1
ATOM 1328 C CA . ILE A 1 182 ? 6.321 6.945 11.766 1.00 59.56 182 ILE A CA 1
ATOM 1329 C C . ILE A 1 182 ? 6.855 6.863 13.199 1.00 59.56 182 ILE A C 1
ATOM 1331 O O . ILE A 1 182 ? 6.204 6.265 14.052 1.00 59.56 182 ILE A O 1
ATOM 1335 N N . GLU A 1 183 ? 8.008 7.475 13.488 1.00 58.66 183 GLU A N 1
ATOM 1336 C CA . GLU A 1 183 ? 8.603 7.475 14.830 1.00 58.66 183 GLU A CA 1
ATOM 1337 C C . GLU A 1 183 ? 7.702 8.170 15.858 1.00 58.66 183 GLU A C 1
ATOM 1339 O O . GLU A 1 183 ? 7.485 7.620 16.939 1.00 58.66 183 GLU A O 1
ATOM 1344 N N . ALA A 1 184 ? 7.118 9.323 15.518 1.00 52.50 184 ALA A N 1
ATOM 1345 C CA . ALA A 1 184 ? 6.162 10.021 16.376 1.00 52.50 184 ALA A CA 1
ATOM 1346 C C . ALA A 1 184 ? 4.931 9.153 16.671 1.00 52.50 184 ALA A C 1
ATOM 1348 O O . ALA A 1 184 ? 4.460 9.091 17.806 1.00 52.50 184 ALA A O 1
ATOM 1349 N N . TYR A 1 185 ? 4.438 8.434 15.666 1.00 52.25 185 TYR A N 1
ATOM 1350 C CA . TYR A 1 185 ? 3.254 7.603 15.799 1.00 52.25 185 TYR A CA 1
ATOM 1351 C C . TYR A 1 185 ? 3.499 6.293 16.562 1.00 52.25 185 TYR A C 1
ATOM 1353 O O . TYR A 1 185 ? 2.680 5.893 17.391 1.00 52.25 185 TYR A O 1
ATOM 1361 N N . LEU A 1 186 ? 4.646 5.642 16.351 1.00 52.28 186 LEU A N 1
ATOM 1362 C CA . LEU A 1 186 ? 5.068 4.485 17.146 1.00 52.28 186 LEU A CA 1
ATOM 1363 C C . LEU A 1 186 ? 5.326 4.884 18.601 1.00 52.28 186 LEU A C 1
ATOM 1365 O O . LEU A 1 186 ? 4.982 4.127 19.509 1.00 52.28 186 LEU A O 1
ATOM 1369 N N . HIS A 1 187 ? 5.875 6.079 18.830 1.00 46.84 187 HIS A N 1
ATOM 1370 C CA . HIS A 1 187 ? 6.042 6.633 20.169 1.00 46.84 187 HIS A CA 1
ATOM 1371 C C . HIS A 1 187 ? 4.691 6.874 20.856 1.00 46.84 187 HIS A C 1
ATOM 1373 O O . HIS A 1 187 ? 4.523 6.428 21.989 1.00 46.84 187 HIS A O 1
ATOM 1379 N N . LEU A 1 188 ? 3.717 7.460 20.150 1.00 44.22 188 LEU A N 1
ATOM 1380 C CA . LEU A 1 188 ? 2.325 7.609 20.601 1.00 44.22 188 LEU A CA 1
ATOM 1381 C C . LEU A 1 188 ? 1.667 6.260 20.919 1.00 44.22 188 LEU A C 1
ATOM 1383 O O . LEU A 1 188 ? 1.003 6.121 21.945 1.00 44.22 188 LEU A O 1
ATOM 1387 N N . CYS A 1 189 ? 1.879 5.242 20.079 1.00 39.03 189 CYS A N 1
ATOM 1388 C CA . CYS A 1 189 ? 1.381 3.893 20.347 1.00 39.03 189 CYS A CA 1
ATOM 1389 C C . CYS A 1 189 ? 2.014 3.313 21.621 1.00 39.03 189 CYS A C 1
ATOM 1391 O O . CYS A 1 189 ? 1.300 2.767 22.458 1.00 39.03 189 CYS A O 1
ATOM 1393 N N . MET A 1 190 ? 3.330 3.467 21.806 1.00 36.47 190 MET A N 1
ATOM 1394 C CA . MET A 1 190 ? 4.044 2.980 22.993 1.00 36.47 190 MET A CA 1
ATOM 1395 C C . MET A 1 190 ? 3.654 3.721 24.282 1.00 36.47 190 MET A C 1
ATOM 1397 O O . MET A 1 190 ? 3.535 3.082 25.325 1.00 36.47 190 MET A O 1
ATOM 1401 N N . GLU A 1 191 ? 3.423 5.035 24.232 1.00 37.25 191 GLU A N 1
ATOM 1402 C CA . GLU A 1 191 ? 2.960 5.816 25.390 1.00 37.25 191 GLU A CA 1
ATOM 1403 C C . GLU A 1 191 ? 1.527 5.457 25.795 1.00 37.25 191 GLU A C 1
ATOM 1405 O O . GLU A 1 191 ? 1.237 5.359 26.987 1.00 37.25 191 GLU A O 1
ATOM 1410 N N . LEU A 1 192 ? 0.643 5.169 24.833 1.00 29.22 192 LEU A N 1
ATOM 1411 C CA . LEU A 1 192 ? -0.711 4.699 25.133 1.00 29.22 192 LEU A CA 1
ATOM 1412 C C . LEU A 1 192 ? -0.700 3.314 25.808 1.00 29.22 192 LEU A C 1
ATOM 1414 O O . LEU A 1 192 ? -1.477 3.073 26.730 1.00 29.22 192 LEU A O 1
ATOM 1418 N N . PHE A 1 193 ? 0.207 2.418 25.396 1.00 28.83 193 PHE A N 1
ATOM 1419 C CA . PHE A 1 193 ? 0.422 1.133 26.075 1.00 28.83 193 PHE A CA 1
ATOM 1420 C C . PHE A 1 193 ? 0.986 1.304 27.492 1.00 28.83 193 PHE A C 1
ATOM 1422 O O . PHE A 1 193 ? 0.615 0.540 28.379 1.00 28.83 193 PHE A O 1
ATOM 1429 N N . ALA A 1 194 ? 1.834 2.309 27.724 1.00 35.88 194 ALA A N 1
ATOM 1430 C CA . ALA A 1 194 ? 2.358 2.625 29.053 1.00 35.88 194 ALA A CA 1
ATOM 1431 C C . ALA A 1 194 ? 1.311 3.257 29.992 1.00 35.88 194 ALA A C 1
ATOM 1433 O O . ALA A 1 194 ? 1.503 3.240 31.201 1.00 35.88 194 ALA A O 1
ATOM 1434 N N . LEU A 1 195 ? 0.215 3.804 29.455 1.00 25.91 195 LEU A N 1
ATOM 1435 C CA . LEU A 1 195 ? -0.890 4.386 30.230 1.00 25.91 195 LEU A CA 1
ATOM 1436 C C . LEU A 1 195 ? -1.944 3.343 30.656 1.00 25.91 195 LEU A C 1
ATOM 1438 O O . LEU A 1 195 ? -2.738 3.597 31.558 1.00 25.91 195 LEU A O 1
ATOM 1442 N N . VAL A 1 196 ? -1.974 2.188 29.985 1.00 28.58 196 VAL A N 1
ATOM 1443 C CA . VAL A 1 196 ? -2.916 1.079 30.242 1.00 28.58 196 VAL A CA 1
ATOM 1444 C C . VAL A 1 196 ? -2.264 -0.059 31.055 1.00 28.58 196 VAL A C 1
ATOM 1446 O O . VAL A 1 196 ? -2.959 -0.987 31.468 1.00 28.58 196 VAL A O 1
ATOM 1449 N N . ALA A 1 197 ? -0.952 0.016 31.307 1.00 31.09 197 AL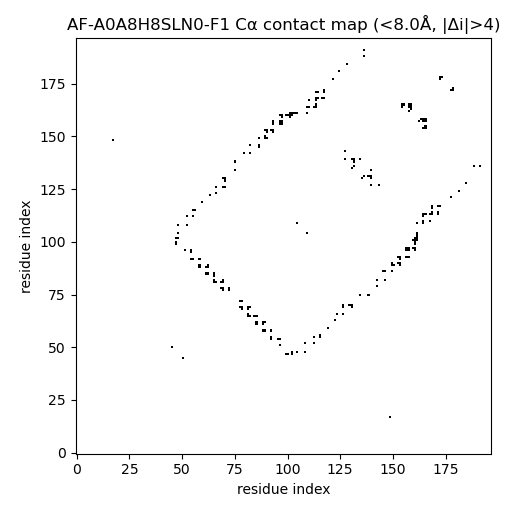A A N 1
ATOM 1450 C CA . ALA A 1 197 ? -0.192 -0.899 32.164 1.00 31.09 197 ALA A CA 1
ATOM 1451 C C . ALA A 1 197 ? -0.035 -0.341 33.587 1.00 31.09 197 ALA A C 1
ATOM 1453 O O . ALA A 1 197 ? -0.108 -1.155 34.536 1.00 31.09 197 ALA A O 1
#

pLDDT: mean 70.54, std 19.73, range [25.91, 94.19]

Solvent-accessible surface area (backbone atoms only — not comparable to full-atom values): 11094 Å² total; per-residue (Å²): 116,76,62,58,57,50,50,54,46,49,54,51,48,53,53,50,52,52,57,56,58,70,72,66,80,76,87,78,95,67,92,74,76,86,72,76,68,76,74,60,91,59,95,66,90,73,51,74,64,57,52,49,52,50,44,52,50,57,35,48,55,53,41,51,51,28,51,60,51,38,73,69,45,92,47,69,69,54,33,53,51,31,51,53,50,35,40,50,44,42,49,49,36,28,51,57,47,59,73,46,71,73,42,96,65,56,72,66,59,44,50,49,53,22,48,53,53,48,50,52,54,49,56,50,52,55,50,49,56,58,46,29,78,72,68,35,56,77,66,44,49,63,56,48,54,54,46,53,54,36,53,51,49,32,47,56,32,46,28,63,29,33,76,60,31,55,61,48,29,54,51,50,38,60,77,66,45,47,62,58,56,52,51,53,49,53,48,53,46,51,51,54,54,63,73,76,109

Foldseek 3Di:
DVVVVVVVVVVVVLVVVLVVVVVPPDDDDDDDDPPDPCPDPPPDPDDLLNQLVVLLVVLLVLLVVLLVQLLVDLDLVSNVVSLVSNLVSLQVSLVSLLVRAADADDPVSLLVVLVSLLVSVVSVLVSLLSVCVRPNDVSSVVSVSSVVSSSVSSLVSCCNNYPCSNVSNVVVCVVVVVVVSVSVVVVVNVVVVVVVD